Protein AF-A0A4Q5LPD6-F1 (afdb_monomer)

Structure (mmCIF, N/CA/C/O backbone):
data_AF-A0A4Q5LPD6-F1
#
_entry.id   AF-A0A4Q5LPD6-F1
#
loop_
_atom_site.group_PDB
_atom_site.id
_atom_site.type_symbol
_atom_site.label_atom_id
_atom_site.label_alt_id
_atom_site.label_comp_id
_atom_site.label_asym_id
_atom_site.label_entity_id
_atom_site.label_seq_id
_atom_site.pdbx_PDB_ins_code
_atom_site.Cartn_x
_atom_site.Cartn_y
_atom_site.Cartn_z
_atom_site.occupancy
_atom_site.B_iso_or_equiv
_atom_site.auth_seq_id
_atom_site.auth_comp_id
_atom_site.auth_asym_id
_atom_site.auth_atom_id
_atom_site.pdbx_PDB_model_num
ATOM 1 N N . MET A 1 1 ? 1.378 2.619 19.672 1.00 76.38 1 MET A N 1
ATOM 2 C CA . MET A 1 1 ? 1.190 1.292 20.302 1.00 76.38 1 MET A CA 1
ATOM 3 C C . MET A 1 1 ? 0.104 0.555 19.534 1.00 76.38 1 MET A C 1
ATOM 5 O O . MET A 1 1 ? -0.902 1.193 19.238 1.00 76.38 1 MET A O 1
ATOM 9 N N . GLN A 1 2 ? 0.326 -0.715 19.176 1.00 85.94 2 GLN A N 1
ATOM 10 C CA . GLN A 1 2 ? -0.692 -1.551 18.517 1.00 85.94 2 GLN A CA 1
ATOM 11 C C . GLN A 1 2 ? -1.913 -1.743 19.439 1.00 85.94 2 GLN A C 1
ATOM 13 O O . GLN A 1 2 ? -1.730 -1.718 20.658 1.00 85.94 2 GLN A O 1
ATOM 18 N N . PRO A 1 3 ? -3.135 -1.891 18.896 1.00 94.56 3 PRO A N 1
ATOM 19 C CA . PRO A 1 3 ? -4.312 -2.151 19.711 1.00 94.56 3 PRO A CA 1
ATOM 20 C C . PRO A 1 3 ? -4.258 -3.543 20.351 1.00 94.56 3 PRO A C 1
ATOM 22 O O . PRO A 1 3 ? -3.708 -4.477 19.769 1.00 94.56 3 PRO A O 1
ATOM 25 N N . PHE A 1 4 ? -4.863 -3.684 21.526 1.00 96.75 4 PHE A N 1
ATOM 26 C CA . PHE A 1 4 ? -5.123 -4.964 22.193 1.00 96.75 4 PHE A CA 1
ATOM 27 C C . PHE A 1 4 ? -6.380 -4.858 23.064 1.00 96.75 4 PHE A C 1
ATOM 29 O O . PHE A 1 4 ? -6.851 -3.755 23.334 1.00 96.75 4 PHE A O 1
ATOM 36 N N . VAL A 1 5 ? -6.944 -5.991 23.485 1.00 97.75 5 VAL A N 1
ATOM 37 C CA . VAL A 1 5 ? -8.058 -6.024 24.446 1.00 97.75 5 VAL A CA 1
ATOM 38 C C . VAL A 1 5 ? -7.523 -6.472 25.797 1.00 97.75 5 VAL A C 1
ATOM 40 O O . VAL A 1 5 ? -6.792 -7.458 25.879 1.00 97.75 5 VAL A O 1
ATOM 43 N N . GLU A 1 6 ? -7.896 -5.753 26.847 1.00 97.44 6 GLU A N 1
ATOM 44 C CA . GLU A 1 6 ? -7.532 -6.051 28.228 1.00 97.44 6 GLU A CA 1
ATOM 45 C C . GLU A 1 6 ? -8.790 -6.129 29.092 1.00 97.44 6 GLU A C 1
ATOM 47 O O . GLU A 1 6 ? -9.762 -5.411 28.857 1.00 97.44 6 GLU A O 1
ATOM 52 N N . LEU A 1 7 ? -8.779 -7.008 30.095 1.00 97.62 7 LEU A N 1
ATOM 53 C CA . LEU A 1 7 ? -9.803 -7.020 31.131 1.00 97.62 7 LEU A CA 1
ATOM 54 C C . LEU A 1 7 ? -9.440 -5.988 32.198 1.00 97.62 7 LEU A C 1
ATOM 56 O O . LEU A 1 7 ? -8.448 -6.147 32.906 1.00 97.62 7 LEU A O 1
ATOM 60 N N . ILE A 1 8 ? -10.246 -4.935 32.303 1.00 97.81 8 ILE A N 1
ATOM 61 C CA . ILE A 1 8 ? -10.025 -3.824 33.227 1.00 97.81 8 ILE A CA 1
ATOM 62 C C . ILE A 1 8 ? -11.190 -3.748 34.205 1.00 97.81 8 ILE A C 1
ATOM 64 O O . ILE A 1 8 ? -12.355 -3.845 33.822 1.00 97.81 8 ILE A O 1
ATOM 68 N N . HIS A 1 9 ? -10.886 -3.533 35.483 1.00 97.69 9 HIS A N 1
ATOM 69 C CA . HIS A 1 9 ? -11.918 -3.436 36.505 1.00 97.69 9 HIS A CA 1
ATOM 70 C C . HIS A 1 9 ? -12.888 -2.270 36.226 1.00 97.69 9 HIS A C 1
ATOM 72 O O . HIS A 1 9 ? -12.458 -1.144 35.977 1.00 97.69 9 HIS A O 1
ATOM 78 N N . ALA A 1 10 ? -14.192 -2.513 36.346 1.00 96.88 10 ALA A N 1
ATOM 79 C CA . ALA A 1 10 ? -15.286 -1.587 36.055 1.00 96.88 10 ALA A CA 1
ATOM 80 C C . ALA A 1 10 ? -15.173 -0.255 36.816 1.00 96.88 10 ALA A C 1
ATOM 82 O O . ALA A 1 10 ? -15.546 0.794 36.302 1.00 96.88 10 ALA A O 1
ATOM 83 N N . SER A 1 11 ? -14.593 -0.268 38.021 1.00 96.19 11 SER A N 1
ATOM 84 C CA . SER A 1 11 ? -14.337 0.953 38.807 1.00 96.19 11 SER A CA 1
ATOM 85 C C . SER A 1 11 ? -13.303 1.907 38.192 1.00 96.19 11 SER A C 1
ATOM 87 O O . SER A 1 11 ? -13.133 3.016 38.693 1.00 96.19 11 SER A O 1
ATOM 89 N N . LYS A 1 12 ? -12.589 1.485 37.142 1.00 97.06 12 LYS A N 1
ATOM 90 C CA . LYS A 1 12 ? -11.664 2.327 36.369 1.00 97.06 12 LYS A CA 1
ATOM 91 C C . LYS A 1 12 ? -12.332 3.011 35.178 1.00 97.06 12 LYS A C 1
ATOM 93 O O . LYS A 1 12 ? -11.679 3.821 34.525 1.00 97.06 12 LYS A O 1
ATOM 98 N N . ALA A 1 13 ? -13.587 2.682 34.881 1.00 97.25 13 ALA A N 1
ATOM 99 C CA . ALA A 1 13 ? -14.304 3.303 33.785 1.00 97.25 13 ALA A CA 1
ATOM 100 C C . ALA A 1 13 ? -14.521 4.805 34.035 1.00 97.25 13 ALA A C 1
ATOM 102 O O . ALA A 1 13 ? -14.715 5.216 35.184 1.00 97.25 13 ALA A O 1
ATOM 103 N N . PRO A 1 14 ? -14.524 5.631 32.974 1.00 97.50 14 PRO A N 1
ATOM 104 C CA . PRO A 1 14 ? -14.916 7.028 33.087 1.00 97.50 14 PRO A CA 1
ATOM 105 C C . PRO A 1 14 ? -16.391 7.138 33.503 1.00 97.50 14 PRO A C 1
ATOM 107 O O . PRO A 1 14 ? -17.173 6.194 33.355 1.00 97.50 14 PRO A O 1
ATOM 110 N N . ALA A 1 15 ? -16.793 8.315 33.988 1.00 97.31 15 ALA A N 1
ATOM 111 C CA . ALA A 1 15 ? -18.207 8.597 34.216 1.00 97.31 15 ALA A CA 1
ATOM 112 C C . ALA A 1 15 ? -18.997 8.413 32.899 1.00 97.31 15 ALA A C 1
ATOM 114 O O . ALA A 1 15 ? -18.556 8.930 31.869 1.00 97.31 15 ALA A O 1
ATOM 115 N N . PRO A 1 16 ? -20.142 7.703 32.900 1.00 97.25 16 PRO A N 1
ATOM 116 C CA . PRO A 1 16 ? -20.915 7.490 31.682 1.00 97.25 16 PRO A CA 1
ATOM 117 C C . PRO A 1 16 ? -21.359 8.822 31.058 1.00 97.25 16 PRO A C 1
ATOM 119 O O . PRO A 1 16 ? -21.807 9.714 31.789 1.00 97.25 16 PRO A O 1
ATOM 122 N N . PRO A 1 17 ? -21.302 8.970 29.722 1.00 97.56 17 PRO A N 1
ATOM 123 C CA . PRO A 1 17 ? -21.952 10.080 29.037 1.00 97.56 17 PRO A CA 1
ATOM 124 C C . PRO A 1 17 ? -23.441 10.198 29.386 1.00 97.56 17 PRO A C 1
ATOM 126 O O . PRO A 1 17 ? -24.113 9.205 29.684 1.00 97.56 17 PRO A O 1
ATOM 129 N N . ALA A 1 18 ? -23.989 11.411 29.282 1.00 97.56 18 ALA A N 1
ATOM 130 C CA . ALA A 1 18 ? -25.410 11.654 29.513 1.00 97.56 18 ALA A CA 1
ATOM 131 C C . ALA A 1 18 ? -26.292 10.741 28.639 1.00 97.56 18 ALA A C 1
ATOM 133 O O . ALA A 1 18 ? -26.040 10.566 27.448 1.00 97.56 18 ALA A O 1
ATOM 134 N N . GLY A 1 19 ? -27.335 10.160 29.238 1.00 97.44 19 GLY A N 1
ATOM 135 C CA . GLY A 1 19 ? -28.237 9.232 28.546 1.00 97.44 19 GLY A CA 1
ATOM 136 C C . GLY A 1 19 ? -27.699 7.806 28.395 1.00 97.44 19 GLY A C 1
ATOM 137 O O . GLY A 1 19 ? -28.389 6.966 27.816 1.00 97.44 19 GLY A O 1
ATOM 138 N N . THR A 1 20 ? -26.511 7.515 28.935 1.00 98.25 20 THR A N 1
ATOM 139 C CA . THR A 1 20 ? -25.908 6.178 28.925 1.00 98.25 20 THR A CA 1
ATOM 140 C C . THR A 1 20 ? -25.646 5.657 30.339 1.00 98.25 20 THR A C 1
ATOM 142 O O . THR A 1 20 ? -25.668 6.415 31.311 1.00 98.25 20 THR A O 1
ATOM 145 N N . ARG A 1 21 ? -25.403 4.352 30.470 1.00 97.06 21 ARG A N 1
ATOM 146 C CA . ARG A 1 21 ? -24.963 3.700 31.711 1.00 97.06 21 ARG A CA 1
ATOM 147 C C . ARG A 1 21 ? -24.000 2.544 31.418 1.00 97.06 21 ARG A C 1
ATOM 149 O O . ARG A 1 21 ? -23.942 2.083 30.275 1.00 97.06 21 ARG A O 1
ATOM 156 N N . PRO A 1 22 ? -23.249 2.050 32.418 1.00 96.00 22 PRO A N 1
ATOM 157 C CA . PRO A 1 22 ? -22.534 0.787 32.289 1.00 96.00 22 PRO A CA 1
ATOM 158 C C . PRO A 1 22 ? -23.523 -0.340 31.972 1.00 96.00 22 PRO A C 1
ATOM 160 O O . PRO A 1 22 ? -24.579 -0.427 32.595 1.00 96.00 22 PRO A O 1
ATOM 163 N N . GLY A 1 23 ? -23.178 -1.175 30.995 1.00 88.50 23 GLY A N 1
ATOM 164 C CA . GLY A 1 23 ? -24.024 -2.260 30.484 1.00 88.50 23 GLY A CA 1
ATOM 165 C C . GLY A 1 23 ? -23.236 -3.542 30.230 1.00 88.50 23 GLY A C 1
ATOM 166 O O . GLY A 1 23 ? -23.535 -4.273 29.292 1.00 88.50 23 GLY A O 1
ATOM 167 N N . TRP A 1 24 ? -22.165 -3.771 30.995 1.00 94.88 24 TRP A N 1
ATOM 168 C CA . TRP A 1 24 ? -21.210 -4.853 30.747 1.00 94.88 24 TRP A CA 1
ATOM 169 C C . TRP A 1 24 ? -21.710 -6.175 31.316 1.00 94.88 24 TRP A C 1
ATOM 171 O O . TRP A 1 24 ? -21.408 -6.519 32.462 1.00 94.88 24 TRP A O 1
ATOM 181 N N . ALA A 1 25 ? -22.505 -6.894 30.531 1.00 93.62 25 ALA A N 1
ATOM 182 C CA . ALA A 1 25 ? -23.024 -8.196 30.926 1.00 93.62 25 ALA A CA 1
ATOM 183 C C . ALA A 1 25 ? -21.893 -9.229 31.075 1.00 93.62 25 ALA A C 1
ATOM 185 O O . ALA A 1 25 ? -20.858 -9.159 30.412 1.00 93.62 25 ALA A O 1
ATOM 186 N N . ALA A 1 26 ? -22.079 -10.195 31.969 1.00 93.50 26 ALA A N 1
ATOM 187 C CA . ALA A 1 26 ? -21.123 -11.267 32.223 1.00 93.50 26 ALA A CA 1
ATOM 188 C C . ALA A 1 26 ? -21.147 -12.350 31.132 1.00 93.50 26 ALA A C 1
ATOM 190 O O . ALA A 1 26 ? -20.152 -13.047 30.943 1.00 93.50 26 ALA A O 1
ATOM 191 N N . SER A 1 27 ? -22.270 -12.496 30.425 1.00 93.56 27 SER A N 1
ATOM 192 C CA . SER A 1 27 ? -22.476 -13.488 29.367 1.00 93.56 27 SER A CA 1
ATOM 193 C C . SER A 1 27 ? -23.583 -13.023 28.400 1.00 93.56 27 SER A C 1
ATOM 195 O O . SER A 1 27 ? -24.324 -12.101 28.749 1.00 93.56 27 SER A O 1
ATOM 197 N N . PRO A 1 28 ? -23.742 -13.639 27.211 1.00 93.56 28 PRO A N 1
ATOM 198 C CA . PRO A 1 28 ? -24.792 -13.261 26.256 1.00 93.56 28 PRO A CA 1
ATOM 199 C C . PRO A 1 28 ? -26.225 -13.474 26.769 1.00 93.56 28 PRO A C 1
ATOM 201 O O . PRO A 1 28 ? -27.146 -12.847 26.240 1.00 93.56 28 PRO A O 1
ATOM 204 N N . ASP A 1 29 ? -26.404 -14.330 27.781 1.00 92.75 29 ASP A N 1
ATOM 205 C CA . ASP A 1 29 ? -27.712 -14.819 28.235 1.00 92.75 29 ASP A CA 1
ATOM 206 C C . ASP A 1 29 ? -28.041 -14.407 29.682 1.00 92.75 29 ASP A C 1
ATOM 208 O O . ASP A 1 29 ? -29.045 -14.846 30.247 1.00 92.75 29 ASP A O 1
ATOM 212 N N . THR A 1 30 ? -27.211 -13.564 30.307 1.00 88.19 30 THR A N 1
ATOM 213 C CA . THR A 1 30 ? -27.419 -13.084 31.682 1.00 88.19 30 THR A CA 1
ATOM 214 C C . THR A 1 30 ? -27.431 -11.562 31.757 1.00 88.19 30 THR A C 1
ATOM 216 O O . THR A 1 30 ? -26.825 -10.869 30.943 1.00 88.19 30 THR A O 1
ATOM 219 N N . PHE A 1 31 ? -28.112 -11.031 32.775 1.00 84.56 31 PHE A N 1
ATOM 220 C CA . PHE A 1 31 ? -28.082 -9.603 33.122 1.00 84.56 31 PHE A CA 1
ATOM 221 C C . PHE A 1 31 ? -27.146 -9.303 34.297 1.00 84.56 31 PHE A C 1
ATOM 223 O O . PHE A 1 31 ? -27.147 -8.192 34.825 1.00 84.56 31 PHE A O 1
ATOM 230 N N . ASP A 1 32 ? -26.352 -10.288 34.714 1.00 92.19 32 ASP A N 1
ATOM 231 C CA . ASP A 1 32 ? -25.319 -10.086 35.719 1.00 92.19 32 ASP A CA 1
ATOM 232 C C . ASP A 1 32 ? -24.215 -9.216 35.126 1.00 92.19 32 ASP A C 1
ATOM 234 O O . ASP A 1 32 ? -23.758 -9.462 34.009 1.00 92.19 32 ASP 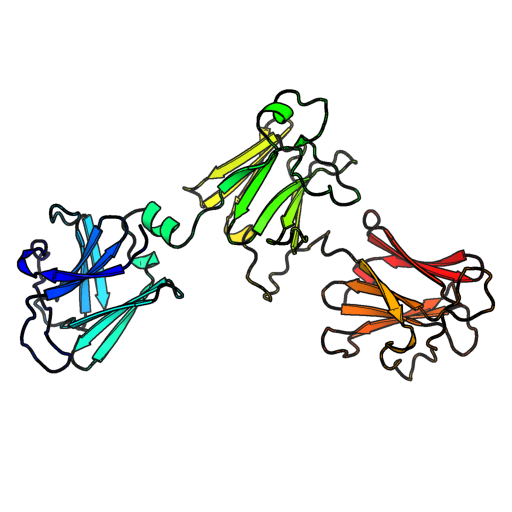A O 1
ATOM 238 N N . PHE A 1 33 ? -23.771 -8.207 35.868 1.00 91.62 33 PHE A N 1
ATOM 239 C CA . PHE A 1 33 ? -22.684 -7.340 35.427 1.00 91.62 33 PHE A CA 1
ATOM 240 C C . PHE A 1 33 ? -21.333 -7.904 35.858 1.00 91.62 33 PHE A C 1
ATOM 242 O O . PHE A 1 33 ? -21.176 -8.382 36.983 1.00 91.62 33 PHE A O 1
ATOM 249 N N . ARG A 1 34 ? -20.337 -7.822 34.972 1.00 93.38 34 ARG A N 1
ATOM 250 C CA . ARG A 1 34 ? -18.970 -8.260 35.278 1.00 93.38 34 ARG A CA 1
ATOM 251 C C . ARG A 1 34 ? -18.136 -7.132 35.880 1.00 93.38 34 ARG A C 1
ATOM 253 O O . ARG A 1 34 ? -18.144 -6.007 35.389 1.00 93.38 34 ARG A O 1
ATOM 260 N N . GLU A 1 35 ? -17.353 -7.463 36.905 1.00 95.38 35 GLU A N 1
ATOM 261 C CA . GLU A 1 35 ? -16.391 -6.529 37.504 1.00 95.38 35 GLU A CA 1
ATOM 262 C C . GLU A 1 35 ? -15.184 -6.275 36.600 1.00 95.38 35 GLU A C 1
ATOM 264 O O . GLU A 1 35 ? -14.618 -5.195 36.639 1.00 95.38 35 GLU A O 1
ATOM 269 N N . GLN A 1 36 ? -14.783 -7.251 35.783 1.00 97.62 36 GLN A N 1
ATOM 270 C CA . GLN A 1 36 ? -13.657 -7.145 34.852 1.00 97.62 36 GLN A CA 1
ATOM 271 C C . GLN A 1 36 ? -14.188 -6.995 33.434 1.00 97.62 36 GLN A C 1
ATOM 273 O O . GLN A 1 36 ? -14.733 -7.954 32.903 1.00 97.62 36 GLN A O 1
ATOM 278 N N . VAL A 1 37 ? -14.041 -5.825 32.830 1.00 97.81 37 VAL A N 1
ATOM 279 C CA . VAL A 1 37 ? -14.660 -5.440 31.559 1.00 97.81 37 VAL A CA 1
ATOM 280 C C . VAL A 1 37 ? -13.642 -5.572 30.428 1.00 97.81 37 VAL A C 1
ATOM 282 O O . VAL A 1 37 ? -12.525 -5.082 30.583 1.00 97.81 37 VAL A O 1
ATOM 285 N N . PRO A 1 38 ? -13.985 -6.192 29.288 1.00 98.06 38 PRO A N 1
ATOM 286 C CA . PRO A 1 38 ? -13.133 -6.151 28.108 1.00 98.06 38 PRO A CA 1
ATOM 287 C C . PRO A 1 38 ? -13.107 -4.726 27.553 1.00 98.06 38 PRO A C 1
ATOM 289 O O . PRO A 1 38 ? -14.143 -4.156 27.214 1.00 98.06 38 PRO A O 1
ATOM 292 N N . VAL A 1 39 ? -11.913 -4.151 27.479 1.00 98.38 39 VAL A N 1
ATOM 293 C CA . VAL A 1 39 ? -11.659 -2.784 27.026 1.00 98.38 39 VAL A CA 1
ATOM 294 C C . VAL A 1 39 ? -10.634 -2.838 25.906 1.00 98.38 39 VAL A C 1
ATOM 296 O O . VAL A 1 39 ? -9.576 -3.450 26.049 1.00 98.38 39 VAL A O 1
ATOM 299 N N . LEU A 1 40 ? -10.932 -2.185 24.781 1.00 98.50 40 LEU A N 1
ATOM 300 C CA . LEU A 1 40 ? -9.929 -1.980 23.740 1.00 98.50 40 LEU A CA 1
ATOM 301 C C . LEU A 1 40 ? -8.947 -0.904 24.228 1.00 98.50 40 LEU A C 1
ATOM 303 O O . LEU A 1 40 ? -9.347 0.206 24.570 1.00 98.50 40 LEU A O 1
ATOM 307 N N . VAL A 1 41 ? -7.659 -1.224 24.239 1.00 97.62 41 VAL A N 1
ATOM 308 C CA . VAL A 1 41 ? -6.570 -0.300 24.557 1.00 97.62 41 VAL A CA 1
ATOM 309 C C . VAL A 1 41 ? -5.818 -0.004 23.271 1.00 97.62 41 VAL A C 1
ATOM 311 O O . VAL A 1 41 ? -5.331 -0.913 22.599 1.00 97.62 41 VAL A O 1
ATOM 314 N N . TRP A 1 42 ? -5.730 1.270 22.892 1.00 97.06 42 TRP A N 1
ATOM 315 C CA . TRP A 1 42 ? -5.083 1.652 21.638 1.00 97.06 42 TRP A CA 1
ATOM 316 C C . TRP A 1 42 ? -4.534 3.070 21.698 1.00 97.06 42 TRP A C 1
ATOM 318 O O . TRP A 1 42 ? -5.250 4.009 22.028 1.00 97.06 42 TRP A O 1
ATOM 328 N N . GLY A 1 43 ? -3.258 3.250 21.347 1.00 89.62 43 GLY A N 1
ATOM 329 C CA . GLY A 1 43 ? -2.638 4.577 21.253 1.00 89.62 43 GLY A CA 1
ATOM 330 C C . GLY A 1 43 ? -2.669 5.410 22.541 1.00 89.62 43 GLY A C 1
ATOM 331 O O . GLY A 1 43 ? -2.723 6.627 22.444 1.00 89.62 43 GLY A O 1
ATOM 332 N N . GLY A 1 44 ? -2.659 4.771 23.717 1.00 92.62 44 GLY A N 1
ATOM 333 C CA . GLY A 1 44 ? -2.734 5.458 25.017 1.00 92.62 44 GLY A CA 1
ATOM 334 C C . GLY A 1 44 ? -4.152 5.829 25.470 1.00 92.62 44 GLY A C 1
ATOM 335 O O . GLY A 1 44 ? -4.305 6.578 26.431 1.00 92.62 44 GLY A O 1
ATOM 336 N N . TYR A 1 45 ? -5.180 5.319 24.787 1.00 98.06 45 TYR A N 1
ATOM 337 C CA . TYR A 1 45 ? -6.584 5.522 25.139 1.00 98.06 45 TYR A CA 1
ATOM 338 C C . TYR A 1 45 ? -7.267 4.198 25.483 1.00 98.06 45 TYR A C 1
ATOM 340 O O . TYR A 1 45 ? -6.910 3.146 24.941 1.00 98.06 45 TYR A O 1
ATOM 348 N N . LEU A 1 46 ? -8.271 4.278 26.355 1.00 98.44 46 LEU A N 1
ATOM 349 C CA . LEU A 1 46 ? -9.132 3.174 26.763 1.00 98.44 46 LEU A CA 1
ATOM 350 C C . LEU A 1 46 ? -10.510 3.346 26.129 1.00 98.44 46 LEU A C 1
ATOM 352 O O . LEU A 1 46 ? -11.129 4.396 26.278 1.00 98.44 46 LEU A O 1
ATOM 356 N N . T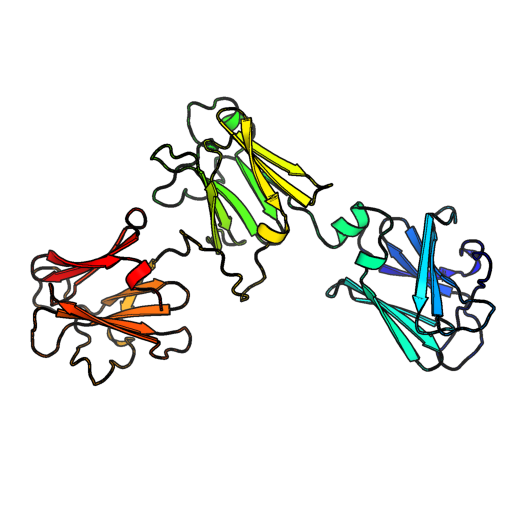YR A 1 47 ? -10.991 2.321 25.439 1.00 98.62 47 TYR A N 1
ATOM 357 C CA . TYR A 1 47 ? -12.257 2.337 24.716 1.00 98.62 47 TYR A CA 1
ATOM 358 C C . TYR A 1 47 ? -13.289 1.499 25.462 1.00 98.62 47 TYR A C 1
ATOM 360 O O . TYR A 1 47 ? -13.310 0.270 25.372 1.00 98.62 47 TYR A O 1
ATOM 368 N N . TRP A 1 48 ? -14.145 2.196 26.196 1.00 98.50 48 TRP A N 1
ATOM 369 C CA . TRP A 1 48 ? -15.235 1.633 26.978 1.00 98.50 48 TRP A CA 1
ATOM 370 C C . TRP A 1 48 ? -16.514 1.583 26.151 1.00 98.50 48 TRP A C 1
ATOM 372 O O . TRP A 1 48 ? -16.727 2.409 25.264 1.00 98.50 48 TRP A O 1
ATOM 382 N N . THR A 1 49 ? -17.393 0.638 26.462 1.00 98.31 49 THR A N 1
ATOM 383 C CA . THR A 1 49 ? -18.750 0.606 25.910 1.00 98.31 49 THR A CA 1
ATOM 384 C C . THR A 1 49 ? -19.754 1.063 26.962 1.00 98.31 49 THR A C 1
ATOM 386 O O . THR A 1 49 ? -19.602 0.757 28.137 1.00 98.31 49 THR A O 1
ATOM 389 N N . PHE A 1 50 ? -20.783 1.801 26.568 1.00 98.06 50 PHE A N 1
ATOM 390 C CA . PHE A 1 50 ? -21.893 2.172 27.446 1.00 98.06 50 PHE A CA 1
ATOM 391 C C . PHE A 1 50 ? -23.207 1.950 26.711 1.00 98.06 50 PHE A C 1
ATOM 393 O O . PHE A 1 50 ? -23.295 2.176 25.506 1.00 98.06 50 PHE A O 1
ATOM 400 N N . GLU A 1 51 ? -24.238 1.516 27.420 1.00 96.44 51 GLU A N 1
ATOM 401 C CA . GLU A 1 51 ? -25.558 1.301 26.832 1.00 96.44 51 GLU A CA 1
ATOM 402 C C . GLU A 1 51 ? -26.463 2.509 27.039 1.00 96.44 51 GLU A C 1
ATOM 404 O O . GLU A 1 51 ? -26.331 3.237 28.024 1.00 96.44 51 GLU A O 1
ATOM 409 N N . TYR A 1 52 ? -27.400 2.718 26.120 1.00 97.56 52 TYR A N 1
ATOM 410 C CA . TYR A 1 52 ? -28.374 3.796 26.234 1.00 97.56 52 TYR A CA 1
ATOM 411 C C . TYR A 1 52 ? -29.497 3.440 27.214 1.00 97.56 52 TYR A C 1
ATOM 413 O O . TYR A 1 52 ? -30.006 2.319 27.236 1.00 97.56 52 TYR A O 1
ATOM 421 N N . LEU A 1 53 ? -29.924 4.427 28.005 1.00 97.31 53 LEU A N 1
ATOM 422 C CA . LEU A 1 53 ? -30.975 4.265 29.019 1.00 97.31 53 LEU A CA 1
ATOM 423 C C . LEU A 1 53 ? -32.366 3.975 28.434 1.00 97.31 53 LEU A C 1
ATOM 425 O O . LEU A 1 53 ? -33.232 3.471 29.145 1.00 97.31 53 LEU A O 1
ATOM 429 N N . ASP A 1 54 ? -32.585 4.286 27.158 1.00 96.62 54 ASP A N 1
ATOM 430 C CA . ASP A 1 54 ? -33.856 4.080 26.457 1.00 96.62 54 ASP A CA 1
ATOM 431 C C . ASP A 1 54 ? -33.992 2.689 25.820 1.00 96.62 54 ASP A C 1
ATOM 433 O O . ASP A 1 54 ? -34.962 2.425 25.110 1.00 96.62 54 ASP A O 1
ATOM 437 N N . ASN A 1 55 ? -33.041 1.791 26.097 1.00 92.19 55 ASN A N 1
ATOM 438 C CA . ASN A 1 55 ? -33.070 0.392 25.682 1.00 92.19 55 ASN A CA 1
ATOM 439 C C . ASN A 1 55 ? -33.081 0.171 24.154 1.00 92.19 55 ASN A C 1
ATOM 441 O O . ASN A 1 55 ? -33.539 -0.874 23.680 1.00 92.19 55 ASN A O 1
ATOM 445 N N . ARG A 1 56 ? -32.587 1.138 23.366 1.00 95.75 56 ARG A N 1
ATOM 446 C CA . ARG A 1 56 ? -32.408 0.969 21.915 1.00 95.75 56 ARG A CA 1
ATOM 447 C C . ARG A 1 56 ? -31.356 -0.102 21.586 1.00 95.75 56 ARG A C 1
ATOM 449 O O . ARG A 1 56 ? -30.456 -0.374 22.378 1.00 95.75 56 ARG A O 1
ATOM 456 N N . MET A 1 57 ? -31.429 -0.662 20.376 1.00 96.06 57 MET A N 1
ATOM 457 C CA . MET A 1 57 ? -30.408 -1.568 19.829 1.00 96.06 57 MET A CA 1
ATOM 458 C C . MET A 1 57 ? -29.167 -0.786 19.382 1.00 96.06 57 MET A C 1
ATOM 460 O O . MET A 1 57 ? -28.967 -0.492 18.202 1.00 96.06 57 MET A O 1
ATOM 464 N N . GLY A 1 58 ? -28.341 -0.414 20.353 1.00 97.12 58 GLY A N 1
ATOM 465 C CA . GLY A 1 58 ? -27.087 0.278 20.122 1.00 97.12 58 GLY A CA 1
ATO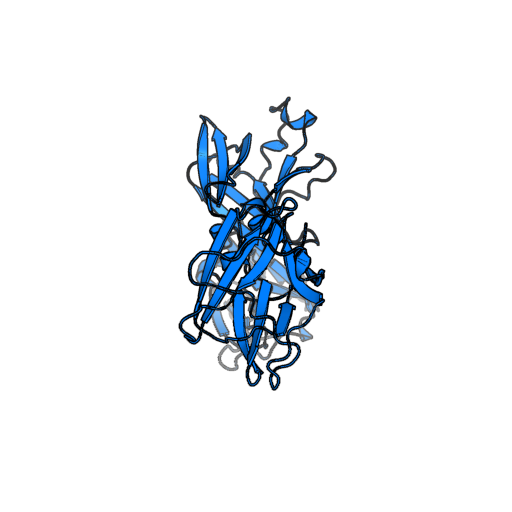M 466 C C . GLY A 1 58 ? -26.360 0.607 21.416 1.00 97.12 58 GLY A C 1
ATOM 467 O O . GLY A 1 58 ? -26.874 0.428 22.521 1.00 97.12 58 GLY A O 1
ATOM 468 N N . PHE A 1 59 ? -25.147 1.114 21.264 1.00 98.19 59 PHE A N 1
ATOM 469 C CA . PHE A 1 59 ? -24.263 1.448 22.369 1.00 98.19 59 PHE A CA 1
ATOM 470 C C . PHE A 1 59 ? -23.342 2.605 21.983 1.00 98.19 59 PHE A C 1
ATOM 472 O O . PHE A 1 59 ? -23.110 2.888 20.804 1.00 98.19 59 PHE A O 1
ATOM 479 N N . ALA A 1 60 ? -22.820 3.288 22.992 1.00 98.44 60 ALA A N 1
ATOM 480 C CA . ALA A 1 60 ? -21.751 4.252 22.837 1.00 98.44 60 ALA A CA 1
ATOM 481 C C . ALA A 1 60 ? -20.401 3.544 22.997 1.00 98.44 60 ALA A C 1
ATOM 483 O O . ALA A 1 60 ? -20.194 2.808 23.960 1.00 98.44 60 ALA A O 1
ATOM 484 N N . VAL A 1 61 ? -19.469 3.801 22.083 1.00 98.62 61 VAL A N 1
ATOM 485 C CA . VAL A 1 61 ? -18.037 3.575 22.311 1.00 98.62 61 VAL A CA 1
ATOM 486 C C . VAL A 1 61 ? -17.460 4.888 22.822 1.00 98.62 61 VAL A C 1
ATOM 488 O O . VAL A 1 61 ? -17.695 5.937 22.226 1.00 98.62 61 VAL A O 1
ATOM 491 N N . VAL A 1 62 ? -16.718 4.851 23.920 1.00 98.56 62 VAL A N 1
ATOM 492 C CA . VAL A 1 62 ? -16.162 6.032 24.584 1.00 98.56 62 VAL A CA 1
ATOM 493 C C . VAL A 1 62 ? -14.666 5.831 24.757 1.00 98.56 62 VAL A C 1
ATOM 495 O O . VAL A 1 62 ? -14.245 4.942 25.491 1.00 98.56 62 VAL A O 1
ATOM 498 N N . ALA A 1 63 ? -13.868 6.663 24.093 1.00 98.62 63 ALA A N 1
ATOM 499 C CA . ALA A 1 63 ? -12.435 6.731 24.333 1.00 98.62 63 ALA A CA 1
ATOM 500 C C . ALA A 1 63 ? -12.163 7.679 25.502 1.00 98.62 63 ALA A C 1
ATOM 502 O O . ALA A 1 63 ? -12.593 8.837 25.476 1.00 98.62 63 ALA A O 1
ATOM 503 N N . SER A 1 64 ? -11.410 7.209 26.493 1.00 98.38 64 SER A N 1
ATOM 504 C CA . SER A 1 64 ? -10.862 8.028 27.570 1.00 98.38 64 SER A CA 1
ATOM 505 C C . SER A 1 64 ? -9.338 8.000 27.572 1.00 98.38 64 SER A C 1
ATOM 507 O O . SER A 1 64 ? -8.722 7.031 27.125 1.00 98.38 64 SER A O 1
ATOM 509 N N . ASP A 1 65 ? -8.720 9.052 28.099 1.00 96.31 65 ASP A N 1
ATOM 510 C CA . ASP A 1 65 ? -7.310 9.004 28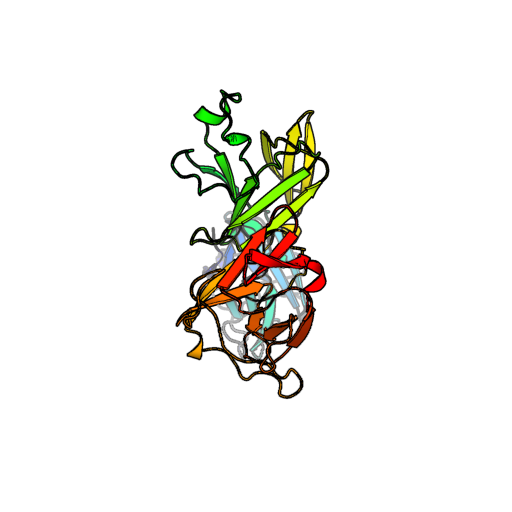.482 1.00 96.31 65 ASP A CA 1
ATOM 511 C C . ASP A 1 65 ? -7.102 8.137 29.745 1.00 96.31 65 ASP A C 1
ATOM 513 O O . ASP A 1 65 ? -8.054 7.632 30.352 1.00 96.31 65 ASP A O 1
ATOM 517 N N . HIS 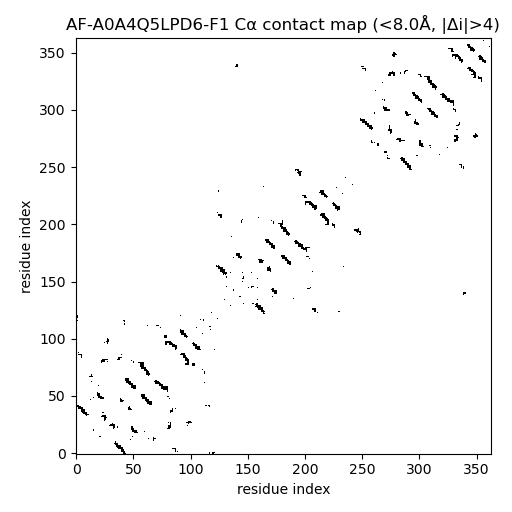A 1 66 ? -5.844 7.956 30.156 1.00 92.06 66 HIS A N 1
ATOM 518 C CA . HIS A 1 66 ? -5.492 7.197 31.363 1.00 92.06 66 HIS A CA 1
ATOM 519 C C . HIS A 1 66 ? -5.946 7.855 32.679 1.00 92.06 66 HIS A C 1
ATOM 521 O O . HIS A 1 66 ? -5.967 7.182 33.709 1.00 92.06 66 HIS A O 1
ATOM 527 N N . ALA A 1 67 ? -6.304 9.143 32.666 1.00 93.56 67 ALA A N 1
ATOM 528 C CA . ALA A 1 67 ? -6.872 9.835 33.820 1.00 93.56 67 ALA A CA 1
ATOM 529 C C . ALA A 1 67 ? -8.398 9.639 33.925 1.00 93.56 67 ALA A C 1
ATOM 531 O O . ALA A 1 67 ? -8.994 10.031 34.927 1.00 93.56 67 ALA A O 1
ATOM 532 N N . GLY A 1 68 ? -9.025 9.016 32.920 1.00 94.06 68 GLY A N 1
ATOM 533 C CA . GLY A 1 68 ? -10.468 8.795 32.853 1.00 94.06 68 GLY A CA 1
ATOM 534 C C . GLY A 1 68 ? -11.241 9.956 32.224 1.00 94.06 68 GLY A C 1
ATOM 535 O O . GLY A 1 68 ? -12.470 9.970 32.288 1.00 94.06 68 GLY A O 1
ATOM 536 N N . SER A 1 69 ? -10.566 10.923 31.598 1.00 96.69 69 SER A N 1
ATOM 537 C CA . SER A 1 69 ? -11.243 11.993 30.860 1.00 96.69 69 SER A CA 1
ATOM 538 C C . SER A 1 69 ? -11.691 11.474 29.501 1.00 96.69 69 SER A C 1
ATOM 540 O O . SER A 1 69 ? -10.896 10.894 28.762 1.00 96.69 69 SER A O 1
ATOM 542 N N . ILE A 1 70 ? -12.954 11.698 29.145 1.00 98.12 70 ILE A N 1
ATOM 543 C CA . ILE A 1 70 ? -13.482 11.322 27.830 1.00 98.12 70 ILE A CA 1
ATOM 544 C C . ILE A 1 70 ? -12.888 12.247 26.766 1.00 98.12 70 ILE A C 1
ATOM 546 O O . ILE A 1 70 ? -13.032 13.465 26.847 1.00 98.12 70 ILE A O 1
ATOM 550 N N . VAL A 1 71 ? -12.266 11.660 25.745 1.00 98.12 71 VAL A N 1
ATOM 551 C CA . VAL A 1 71 ? -11.661 12.396 24.623 1.00 98.12 71 VAL A CA 1
ATOM 552 C C . VAL A 1 71 ? -12.488 12.305 23.347 1.00 98.12 71 VAL A C 1
ATOM 554 O O . VAL A 1 71 ? -12.417 13.195 22.501 1.00 98.12 71 VAL A O 1
ATOM 557 N N . LYS A 1 72 ? -13.272 11.232 23.183 1.00 98.31 72 LYS A N 1
ATOM 558 C CA . LYS A 1 72 ? -14.131 11.025 22.014 1.00 98.31 72 LYS A CA 1
ATOM 559 C C . LYS A 1 72 ? -15.217 9.996 22.311 1.00 98.31 72 LYS A C 1
ATOM 561 O O . LYS A 1 72 ? -15.007 9.073 23.095 1.00 98.31 72 LYS A O 1
ATOM 566 N N . GLN A 1 73 ? -16.361 10.142 21.654 1.00 98.19 73 GLN A N 1
ATOM 567 C CA . GLN A 1 73 ? -17.487 9.217 21.738 1.00 98.19 73 GLN A CA 1
ATOM 568 C C . GLN A 1 73 ? -18.020 8.926 20.335 1.00 98.19 73 GLN A C 1
ATOM 570 O O . GLN A 1 73 ? -18.077 9.816 19.487 1.00 98.19 73 GLN A O 1
ATOM 575 N N . TRP A 1 74 ? -18.444 7.685 20.114 1.00 98.44 74 TRP A N 1
ATOM 576 C CA . TRP A 1 74 ? -19.121 7.238 18.903 1.00 98.44 74 TRP A CA 1
ATOM 577 C C . TRP A 1 74 ? -20.411 6.524 19.277 1.00 98.44 74 TRP A C 1
ATOM 579 O O . TRP A 1 74 ? -20.406 5.661 20.149 1.00 98.44 74 TRP A O 1
ATOM 589 N N . GLU A 1 75 ? -21.497 6.830 18.576 1.00 98.00 75 GLU A N 1
ATOM 590 C CA . GLU A 1 75 ? -22.710 6.015 18.619 1.00 98.00 75 GLU A CA 1
ATOM 591 C C . GLU A 1 75 ? -22.600 4.877 17.603 1.00 98.00 75 GLU A C 1
ATOM 593 O O . GLU A 1 75 ? -22.197 5.089 16.453 1.00 98.00 75 GLU A O 1
ATOM 598 N N . LYS A 1 76 ? -22.954 3.663 18.024 1.00 97.94 76 LYS A N 1
ATOM 599 C CA . LYS A 1 76 ? -22.991 2.478 17.171 1.00 97.94 76 LYS A CA 1
ATOM 600 C C . LYS A 1 76 ? -24.348 1.795 17.296 1.00 97.94 76 LYS A C 1
ATOM 602 O O . LYS A 1 76 ? -24.768 1.416 18.385 1.00 97.94 76 LYS A O 1
ATOM 607 N N . GLN A 1 77 ? -25.022 1.634 16.161 1.00 97.62 77 GLN A N 1
ATOM 608 C CA . GLN A 1 77 ? -26.229 0.817 16.054 1.00 97.62 77 GLN A CA 1
ATOM 609 C C . GLN A 1 77 ? -25.825 -0.659 16.020 1.00 97.62 77 GLN A C 1
ATOM 611 O O . GLN A 1 77 ? -24.871 -1.013 15.324 1.00 97.62 77 GLN A O 1
ATOM 616 N N . GLY A 1 78 ? -26.520 -1.515 16.768 1.00 95.75 78 GLY A N 1
ATOM 617 C CA . GLY A 1 78 ? -26.173 -2.933 16.856 1.00 95.75 78 GLY A CA 1
ATOM 618 C C . GLY A 1 78 ? -26.527 -3.559 18.207 1.00 95.75 78 GLY A C 1
ATOM 619 O O . GLY A 1 78 ? -27.615 -3.298 18.718 1.00 95.75 78 G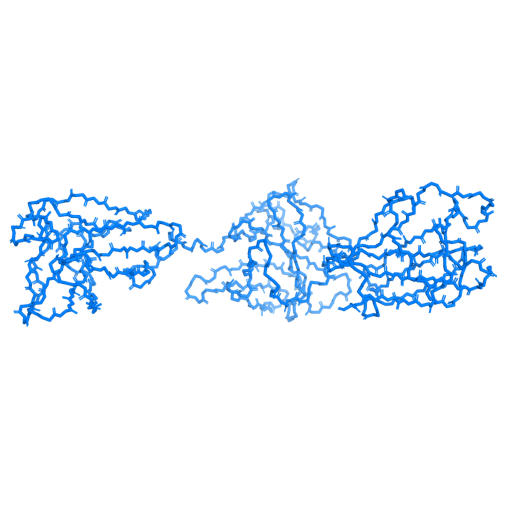LY A O 1
ATOM 620 N N . PRO A 1 79 ? -25.666 -4.425 18.773 1.00 96.31 79 PRO A N 1
ATOM 621 C CA . PRO A 1 79 ? -25.971 -5.109 20.021 1.00 96.31 79 PRO A CA 1
ATOM 622 C C . PRO A 1 79 ? -26.122 -4.141 21.201 1.00 96.31 79 PRO A C 1
ATOM 624 O O . PRO A 1 79 ? -25.582 -3.037 21.205 1.00 96.31 79 PRO A O 1
ATOM 627 N N . ARG A 1 80 ? -26.818 -4.609 22.235 1.00 94.12 80 ARG A N 1
ATOM 628 C CA . ARG A 1 80 ? -26.872 -4.014 23.578 1.00 94.12 80 ARG A CA 1
ATOM 629 C C . ARG A 1 80 ? -26.295 -5.004 24.591 1.00 94.12 80 ARG A C 1
ATOM 631 O O . ARG A 1 80 ? -26.111 -6.173 24.245 1.00 94.12 80 ARG A O 1
ATOM 638 N N . TYR A 1 81 ? -26.037 -4.557 25.818 1.00 95.06 81 TYR A N 1
ATOM 639 C CA . TYR A 1 81 ? -25.425 -5.381 26.867 1.00 95.06 81 TYR A CA 1
ATOM 640 C C . TYR A 1 81 ? -24.108 -6.026 26.410 1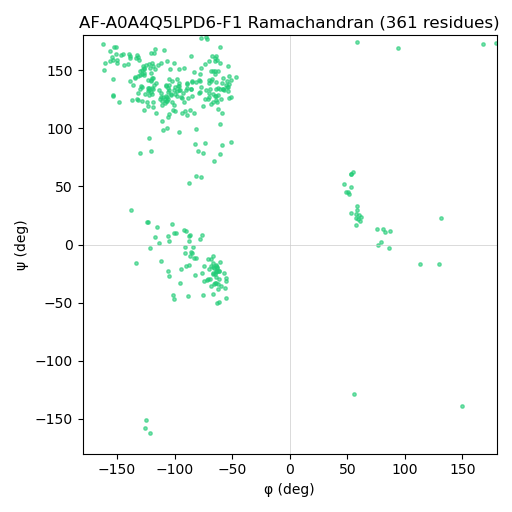.00 95.06 81 TYR A C 1
ATOM 642 O O . TYR A 1 81 ? -24.004 -7.248 26.304 1.00 95.06 81 TYR A O 1
ATOM 650 N N . ILE A 1 82 ? -23.122 -5.200 26.045 1.00 97.38 82 ILE A N 1
ATOM 651 C CA . ILE A 1 82 ? -21.848 -5.696 25.508 1.00 97.38 82 ILE A CA 1
ATOM 652 C C . ILE A 1 82 ? -21.150 -6.550 26.571 1.00 97.38 82 ILE A C 1
ATOM 654 O O . ILE A 1 82 ? -20.788 -6.037 27.629 1.00 97.38 82 ILE A O 1
ATOM 658 N N . TRP A 1 83 ? -20.956 -7.836 26.289 1.00 97.06 83 TRP A N 1
ATOM 659 C CA . TRP A 1 83 ? -20.323 -8.789 27.206 1.00 97.06 83 TRP A CA 1
ATOM 660 C C . TRP A 1 83 ? -18.892 -9.149 26.791 1.00 97.06 83 TRP A C 1
ATOM 662 O O . TRP A 1 83 ? -18.090 -9.521 27.655 1.00 97.06 83 TRP A O 1
ATOM 672 N N . ASP A 1 84 ? -18.551 -8.991 25.503 1.00 97.88 84 ASP A N 1
ATOM 673 C CA . ASP A 1 84 ? -17.206 -9.258 24.987 1.00 97.88 84 ASP A CA 1
ATOM 674 C C . ASP A 1 84 ? -16.749 -8.308 23.873 1.00 97.88 84 ASP A C 1
ATOM 676 O O . ASP A 1 84 ? -17.548 -7.729 23.129 1.00 97.88 84 ASP A O 1
ATOM 680 N N . ILE A 1 85 ? -15.429 -8.165 23.762 1.00 98.38 85 ILE A N 1
ATOM 681 C CA . ILE A 1 85 ? -14.746 -7.429 22.701 1.00 98.38 85 ILE A CA 1
ATOM 682 C C . ILE A 1 85 ? -13.617 -8.306 22.177 1.00 98.38 85 ILE A C 1
ATOM 684 O O . ILE A 1 85 ? -12.724 -8.706 22.917 1.00 98.38 85 ILE A O 1
ATOM 688 N N . THR A 1 86 ? -13.611 -8.545 20.871 1.00 98.06 86 THR A N 1
ATOM 689 C CA . THR A 1 86 ? -12.557 -9.325 20.210 1.00 98.06 86 THR A CA 1
ATOM 690 C C . THR A 1 86 ? -11.859 -8.472 19.164 1.00 98.06 86 THR A C 1
ATOM 692 O O . THR A 1 86 ? -12.505 -7.747 18.407 1.00 98.06 86 THR A O 1
ATOM 695 N N . LEU A 1 87 ? -10.530 -8.527 19.141 1.00 97.75 87 LEU A N 1
ATOM 696 C CA . LEU A 1 87 ? -9.693 -7.765 18.221 1.00 97.75 87 LEU A CA 1
ATOM 697 C C . LEU A 1 87 ? -9.128 -8.684 17.143 1.00 97.75 87 LEU A C 1
ATOM 699 O O . LEU A 1 87 ? -8.527 -9.714 17.442 1.00 97.75 87 LEU A O 1
ATOM 703 N N . GLU A 1 88 ? -9.260 -8.263 15.894 1.00 97.00 88 GLU A N 1
ATOM 704 C CA . GLU A 1 88 ? -8.753 -8.970 14.730 1.00 97.00 88 GLU A CA 1
ATOM 705 C C . GLU A 1 88 ? -7.804 -8.025 13.982 1.00 97.00 88 GLU A C 1
ATOM 707 O O . GLU A 1 88 ? -8.202 -7.179 13.183 1.00 97.00 88 GLU A O 1
ATOM 712 N N . LEU A 1 89 ? -6.513 -8.108 14.327 1.00 88.81 89 LEU A N 1
ATOM 713 C CA . LEU A 1 89 ? -5.490 -7.180 13.829 1.00 88.81 89 LEU A CA 1
ATOM 714 C C . LEU A 1 89 ? -5.272 -7.286 12.311 1.00 88.81 89 LEU A C 1
ATOM 716 O O . LEU A 1 89 ? -4.988 -6.272 11.678 1.00 88.81 89 LEU A O 1
ATOM 720 N N . GLY A 1 90 ? -5.422 -8.483 11.729 1.00 86.00 90 GLY A N 1
ATOM 721 C CA . GLY A 1 90 ? -5.224 -8.727 10.294 1.00 86.00 90 GLY A CA 1
ATOM 722 C C . GLY A 1 90 ? -6.208 -7.950 9.417 1.00 86.00 90 GLY A C 1
ATOM 723 O O . GLY A 1 90 ? -5.795 -7.214 8.523 1.00 86.00 90 GLY A O 1
ATOM 724 N N . GLY A 1 91 ? -7.499 -8.044 9.720 1.00 90.00 91 GLY A N 1
ATOM 725 C CA . GLY A 1 91 ? -8.576 -7.263 9.112 1.00 90.00 91 GLY A CA 1
ATOM 726 C C . GLY A 1 91 ? -8.816 -5.910 9.781 1.00 90.00 91 GLY A C 1
ATOM 727 O O . GLY A 1 91 ? -9.761 -5.210 9.415 1.00 90.00 91 GLY A O 1
ATOM 728 N N . LYS A 1 92 ? -7.944 -5.507 10.720 1.00 94.94 92 LYS A N 1
ATOM 729 C CA . LYS A 1 92 ? -7.932 -4.188 11.378 1.00 94.94 92 LYS A CA 1
ATOM 730 C C . LYS A 1 92 ? -9.305 -3.833 11.946 1.00 94.94 92 LYS A C 1
ATOM 732 O O . LYS A 1 92 ? -9.789 -2.706 11.801 1.00 94.94 92 LYS A O 1
ATOM 737 N N . SER A 1 93 ? -9.936 -4.814 12.579 1.00 97.88 93 SER A N 1
ATOM 738 C CA . SER A 1 93 ? -11.311 -4.729 13.044 1.00 97.88 93 SER A CA 1
ATOM 739 C C . SER A 1 93 ? -11.433 -5.100 14.519 1.00 97.88 93 SER A C 1
ATOM 741 O O . SER A 1 93 ? -10.617 -5.831 15.081 1.00 97.88 93 SER A O 1
ATOM 743 N N . VAL A 1 94 ? -12.460 -4.561 15.164 1.00 98.50 94 VAL A N 1
ATOM 744 C CA . VAL A 1 94 ? -12.877 -4.934 16.512 1.00 98.50 94 VAL A CA 1
ATOM 745 C C . VAL A 1 94 ? -14.333 -5.376 16.455 1.00 98.50 94 VAL A C 1
ATOM 747 O O . VAL A 1 94 ? -15.176 -4.715 15.850 1.00 98.50 94 VAL A O 1
ATOM 750 N N . THR A 1 95 ? -14.630 -6.518 17.060 1.00 98.75 95 THR A N 1
ATOM 751 C CA . THR A 1 95 ? -15.987 -7.052 17.151 1.00 98.75 95 THR A CA 1
ATOM 752 C C . THR A 1 95 ? -16.491 -6.896 18.573 1.00 98.75 95 THR A C 1
ATOM 754 O O . THR A 1 95 ? -15.876 -7.405 19.508 1.00 98.75 95 THR A O 1
ATOM 757 N N . PHE A 1 96 ? -17.624 -6.219 18.716 1.00 98.56 96 PHE A N 1
ATOM 758 C CA . PHE A 1 96 ? -18.356 -6.080 19.968 1.00 98.56 96 PHE A CA 1
ATOM 759 C C . PHE A 1 96 ? -19.479 -7.110 20.000 1.00 98.56 96 PHE A C 1
ATOM 761 O O . PHE A 1 96 ? -20.279 -7.164 19.064 1.00 98.56 96 PHE A O 1
ATOM 768 N N . TRP A 1 97 ? -19.545 -7.897 21.066 1.00 98.31 97 TRP A N 1
ATOM 769 C CA . TRP A 1 97 ? -20.558 -8.926 21.275 1.00 98.31 97 TRP A CA 1
ATOM 770 C C . TRP A 1 97 ? -21.493 -8.492 22.390 1.00 98.31 97 TRP A C 1
ATOM 772 O O . TRP A 1 97 ? -21.036 -8.145 23.477 1.00 98.31 97 TRP A O 1
ATOM 782 N N . GLY A 1 98 ? -22.794 -8.507 22.125 1.00 97.00 98 GLY A N 1
ATOM 783 C CA . GLY A 1 98 ? -23.811 -8.254 23.137 1.00 97.00 98 GLY A CA 1
ATOM 784 C C . GLY A 1 98 ? -24.777 -9.414 23.301 1.00 97.00 98 GLY A C 1
ATOM 785 O O . GLY A 1 98 ? -24.485 -10.550 22.916 1.00 97.00 98 GLY A O 1
ATOM 786 N N . GLN A 1 99 ? -25.916 -9.103 23.910 1.00 94.56 99 GLN A N 1
ATOM 787 C CA . GLN A 1 99 ? -26.981 -10.052 24.221 1.00 94.56 99 GLN A CA 1
ATOM 788 C C . GLN A 1 99 ? -27.333 -10.960 23.031 1.00 94.56 99 GLN A C 1
ATOM 790 O O . GLN A 1 99 ? -27.303 -10.522 21.878 1.00 94.56 99 GLN A O 1
ATOM 795 N N . GLU A 1 100 ? -27.666 -12.222 23.327 1.00 94.94 100 GLU A N 1
ATOM 796 C CA . GLU A 1 100 ? -28.026 -13.250 22.332 1.00 94.94 100 GLU A CA 1
ATOM 797 C C . GLU A 1 100 ? -26.925 -13.501 21.279 1.00 94.94 100 GLU A C 1
ATOM 799 O O . GLU A 1 100 ? -27.187 -13.976 20.176 1.00 94.94 100 GLU A O 1
ATOM 804 N N . ASN A 1 101 ? -25.666 -13.177 21.601 1.00 96.12 101 ASN A N 1
ATOM 805 C CA . ASN A 1 101 ? -24.520 -13.246 20.686 1.00 96.12 101 ASN A CA 1
ATOM 806 C C . ASN A 1 101 ? -24.659 -12.376 19.425 1.00 96.12 101 ASN A C 1
ATOM 808 O O . ASN A 1 101 ? -23.968 -12.599 18.425 1.00 96.12 101 ASN A O 1
ATOM 812 N N . ILE A 1 102 ? -25.508 -11.347 19.468 1.00 97.00 102 ILE A N 1
ATOM 813 C CA . ILE A 1 102 ? -25.542 -10.327 18.422 1.00 97.00 102 ILE A CA 1
ATOM 814 C C . ILE A 1 102 ? -24.201 -9.593 18.443 1.00 97.00 102 ILE A C 1
ATOM 816 O O . ILE A 1 102 ? -23.707 -9.197 19.501 1.00 97.00 102 ILE A O 1
ATOM 820 N N . LYS A 1 103 ? -23.606 -9.394 17.266 1.00 97.81 103 LYS A N 1
ATOM 821 C CA . LYS A 1 103 ? -22.298 -8.755 17.134 1.00 97.81 103 LYS A CA 1
ATOM 822 C C . LYS A 1 103 ? -22.309 -7.578 16.178 1.00 97.81 103 LYS A C 1
ATOM 824 O O . LYS A 1 103 ? -23.050 -7.568 15.197 1.00 97.81 103 LYS A O 1
ATOM 829 N N . LEU A 1 104 ? -21.416 -6.631 16.432 1.00 98.56 104 LEU A N 1
ATOM 830 C CA . LEU A 1 104 ? -21.068 -5.562 15.507 1.00 98.56 104 LEU A CA 1
ATOM 831 C C . LEU A 1 104 ? -19.563 -5.581 15.261 1.00 98.56 104 LEU A C 1
ATOM 833 O O . LEU A 1 104 ? -18.781 -5.437 16.198 1.00 98.56 104 LEU A O 1
ATOM 837 N N . VAL A 1 105 ? -19.171 -5.713 13.996 1.00 98.50 105 VAL A N 1
ATOM 838 C CA . VAL A 1 105 ? -17.781 -5.550 13.561 1.00 98.50 105 VAL A CA 1
ATOM 839 C C . VAL A 1 105 ? -17.578 -4.093 13.163 1.00 98.50 105 VAL A C 1
ATOM 841 O O . VAL A 1 105 ? -18.289 -3.575 12.304 1.00 98.50 105 VAL A O 1
ATOM 844 N N . VAL A 1 106 ? -16.617 -3.426 13.792 1.00 98.19 106 VAL A N 1
ATOM 845 C CA . VAL A 1 106 ? -16.248 -2.037 13.509 1.00 98.19 106 VAL A CA 1
ATOM 846 C C . VAL A 1 106 ? -14.801 -2.014 13.046 1.00 98.19 106 VAL A C 1
ATOM 848 O O . VAL A 1 106 ? -13.937 -2.636 13.666 1.00 98.19 106 VAL A O 1
ATOM 851 N N . LYS A 1 107 ? -14.509 -1.287 11.968 1.00 97.69 107 LYS A N 1
ATOM 852 C CA . LYS A 1 107 ? -13.120 -1.081 11.571 1.00 97.69 107 LYS A CA 1
ATOM 853 C C . LYS A 1 107 ? -12.429 -0.169 12.577 1.00 97.69 107 LYS A C 1
ATOM 855 O O . LYS A 1 107 ? -12.991 0.841 12.997 1.00 97.69 107 LYS A O 1
ATOM 860 N N . LEU A 1 108 ? -11.184 -0.475 12.929 1.00 96.88 108 LEU A N 1
ATOM 861 C CA . LEU A 1 108 ? -10.412 0.361 13.851 1.00 96.88 108 LEU A CA 1
ATOM 862 C C . LEU A 1 108 ? -10.197 1.776 13.287 1.00 96.88 108 LEU A C 1
ATOM 864 O O . LEU A 1 108 ? -10.161 2.740 14.046 1.00 96.88 108 LEU A O 1
ATOM 868 N N . GLU A 1 109 ? -10.145 1.934 11.960 1.00 94.38 109 GLU A N 1
ATOM 869 C CA . GLU A 1 109 ? -10.084 3.251 11.308 1.00 94.38 109 GLU A CA 1
ATOM 870 C C . GLU A 1 109 ? -11.308 4.139 11.590 1.00 94.38 109 GLU A C 1
ATOM 872 O O . GLU A 1 109 ? -11.196 5.358 11.566 1.00 94.38 109 GLU A O 1
ATOM 877 N N . ASP A 1 110 ? -12.453 3.565 11.961 1.00 96.62 110 ASP A N 1
ATOM 878 C CA . ASP A 1 110 ? -13.632 4.349 12.346 1.00 96.62 110 ASP A CA 1
ATOM 879 C C . ASP A 1 110 ? -13.576 4.810 13.813 1.00 96.62 110 ASP A C 1
ATOM 881 O O . ASP A 1 110 ? -14.391 5.632 14.244 1.00 96.62 110 ASP A O 1
ATOM 885 N N . LEU A 1 111 ? -12.637 4.267 14.596 1.00 97.62 111 LEU A N 1
ATOM 886 C CA . LEU A 1 111 ? -12.517 4.478 16.039 1.00 97.62 111 LEU A CA 1
ATOM 887 C C . LEU A 1 111 ? -11.252 5.237 16.450 1.00 97.62 111 LEU A C 1
ATOM 889 O O . LEU A 1 111 ? -11.067 5.469 17.635 1.00 97.62 111 LEU A O 1
ATOM 893 N N . HIS A 1 112 ? -10.379 5.676 15.542 1.00 95.62 112 HIS A N 1
ATOM 894 C CA . HIS A 1 112 ? -9.180 6.398 15.983 1.00 95.62 112 HIS A CA 1
ATOM 895 C C . HIS A 1 112 ? -9.518 7.786 16.579 1.00 95.62 112 HIS A C 1
ATOM 897 O O . HIS A 1 112 ? -10.379 8.537 16.096 1.00 95.62 112 HIS A O 1
ATOM 903 N N . VAL A 1 113 ? -8.811 8.142 17.648 1.00 95.88 113 VAL A N 1
ATOM 904 C CA . VAL A 1 113 ? -8.782 9.469 18.282 1.00 95.88 113 VAL A CA 1
ATOM 905 C C . VAL A 1 113 ? -7.709 10.341 17.632 1.00 95.88 113 VAL A C 1
ATOM 907 O O . VAL A 1 113 ? -7.983 11.493 17.307 1.00 95.88 113 VAL A O 1
ATOM 910 N N . SER A 1 114 ? -6.514 9.793 17.396 1.00 91.44 114 SER A N 1
ATOM 911 C CA . SER A 1 114 ? -5.361 10.518 16.848 1.00 91.44 114 SER A CA 1
ATOM 912 C C . SER A 1 114 ? -4.897 9.959 15.502 1.00 91.44 114 SER A C 1
ATOM 914 O O . SER A 1 114 ? -5.265 8.854 15.099 1.00 91.44 114 SER A O 1
ATOM 916 N N . ILE A 1 115 ? -4.070 10.731 14.793 1.00 84.50 115 ILE A N 1
ATOM 917 C CA . ILE A 1 115 ? -3.453 10.276 13.542 1.00 84.50 115 ILE A CA 1
ATOM 918 C C . ILE A 1 115 ? -2.403 9.178 13.784 1.00 84.50 115 ILE A C 1
ATOM 920 O O . ILE A 1 115 ? -2.258 8.276 12.966 1.00 84.50 115 ILE A O 1
ATOM 924 N N . ASP A 1 116 ? -1.737 9.181 14.941 1.00 87.75 116 ASP A N 1
ATOM 925 C CA . ASP A 1 116 ? -0.736 8.165 15.295 1.00 87.75 116 ASP A CA 1
ATOM 926 C C . ASP A 1 116 ? -1.357 6.775 15.458 1.00 87.75 116 ASP A C 1
ATOM 928 O O . ASP A 1 116 ? -0.751 5.763 15.107 1.00 87.75 116 ASP A O 1
ATOM 932 N N . GLN A 1 117 ? -2.595 6.709 15.955 1.00 92.12 117 GLN A N 1
ATOM 933 C CA . GLN A 1 117 ? -3.376 5.475 15.965 1.00 92.12 117 GLN A CA 1
ATOM 934 C C . GLN A 1 117 ? -3.624 4.983 14.541 1.00 92.12 117 GLN A C 1
ATOM 936 O O . GLN A 1 117 ? -3.312 3.833 14.235 1.00 92.12 117 GLN A O 1
ATOM 941 N N . TYR A 1 118 ? -4.093 5.855 13.647 1.00 89.31 118 TYR A N 1
ATOM 942 C CA . TYR A 1 118 ? -4.271 5.500 12.239 1.00 89.31 118 TYR A CA 1
ATOM 943 C C . TYR A 1 118 ? -2.959 4.976 11.622 1.00 89.31 118 TYR A C 1
ATOM 945 O O . TYR A 1 118 ? -2.950 3.906 11.015 1.00 89.31 118 TYR A O 1
ATOM 953 N N . TYR A 1 119 ? -1.827 5.647 11.859 1.00 86.81 119 TYR A N 1
ATOM 954 C CA . TYR A 1 119 ? -0.516 5.212 11.358 1.00 86.81 119 TYR A CA 1
ATOM 955 C C . TYR A 1 119 ? 0.042 3.959 12.026 1.00 86.81 119 TYR A C 1
ATOM 957 O O . TYR A 1 119 ? 0.836 3.251 11.413 1.00 86.81 119 TYR A O 1
ATOM 965 N N . SER A 1 120 ? -0.414 3.609 13.229 1.00 87.00 120 SER A N 1
ATOM 966 C CA . SER A 1 120 ? -0.097 2.302 13.810 1.00 87.00 120 SER A CA 1
ATOM 967 C C . SER A 1 120 ? -0.735 1.138 13.036 1.00 87.00 120 SER A C 1
ATOM 969 O O . SER A 1 120 ? -0.194 0.036 13.056 1.00 87.00 120 SER A O 1
ATOM 971 N N . LEU A 1 121 ? -1.839 1.381 12.318 1.00 86.75 121 LEU A N 1
ATOM 972 C CA . LEU A 1 121 ? -2.512 0.390 11.463 1.00 86.75 121 LEU A CA 1
ATOM 973 C C . LEU A 1 121 ? -2.080 0.469 9.999 1.00 86.75 121 LEU A C 1
ATOM 975 O O . LEU A 1 121 ? -2.076 -0.538 9.287 1.00 86.75 121 LEU A O 1
ATOM 979 N N . TYR A 1 122 ? -1.768 1.677 9.540 1.00 85.94 122 TYR A N 1
ATOM 980 C CA . TYR A 1 122 ? -1.378 1.983 8.170 1.00 85.94 122 TYR A CA 1
ATOM 981 C C . TYR A 1 122 ? -0.094 2.813 8.202 1.00 85.94 122 TYR A C 1
ATOM 983 O O . TYR A 1 122 ? -0.172 4.040 8.084 1.00 85.94 122 TYR A O 1
ATOM 991 N N . PRO A 1 123 ? 1.075 2.174 8.411 1.00 88.25 123 PRO A N 1
ATOM 992 C CA . PRO A 1 123 ? 2.344 2.884 8.460 1.00 88.25 123 PRO A CA 1
ATOM 993 C C . PRO A 1 123 ? 2.500 3.778 7.224 1.00 88.25 123 PRO A C 1
ATOM 995 O O . PRO A 1 123 ? 2.312 3.296 6.102 1.00 88.25 123 PRO A O 1
ATOM 998 N N . PRO A 1 124 ? 2.780 5.079 7.404 1.00 92.00 124 PRO A N 1
ATOM 999 C CA . PRO A 1 124 ? 2.927 5.989 6.282 1.00 92.00 124 PRO A CA 1
ATOM 1000 C C . PRO A 1 124 ? 4.182 5.628 5.476 1.00 92.00 124 PRO A C 1
ATOM 1002 O O . PRO A 1 124 ? 5.084 4.966 6.002 1.00 92.00 124 PRO A O 1
ATOM 1005 N N . PRO A 1 125 ? 4.294 6.101 4.223 1.00 94.31 125 PRO A N 1
ATOM 1006 C CA . PRO A 1 125 ? 5.573 6.111 3.542 1.00 94.31 125 PRO A CA 1
ATOM 1007 C C . PRO A 1 125 ? 6.613 6.843 4.395 1.00 94.31 125 PRO A C 1
ATOM 1009 O O . PRO A 1 125 ? 6.320 7.878 4.995 1.00 94.31 125 PRO A O 1
ATOM 1012 N N . VAL A 1 126 ? 7.838 6.339 4.421 1.00 94.88 126 VAL A N 1
ATOM 1013 C CA . VAL A 1 126 ? 8.965 6.981 5.103 1.00 94.88 126 VAL A CA 1
ATOM 1014 C C . VAL A 1 126 ? 10.118 7.148 4.133 1.00 94.88 126 VAL A C 1
ATOM 1016 O O . VAL A 1 126 ? 10.296 6.339 3.228 1.00 94.88 126 VAL A O 1
ATOM 1019 N N . ILE A 1 127 ? 10.906 8.205 4.297 1.00 94.56 127 ILE A N 1
ATOM 1020 C CA . ILE A 1 127 ? 12.104 8.412 3.484 1.00 94.56 127 ILE A CA 1
ATOM 1021 C C . ILE A 1 127 ? 13.300 7.954 4.301 1.00 94.56 127 ILE A C 1
ATOM 1023 O O . ILE A 1 127 ? 13.628 8.551 5.324 1.00 94.56 127 ILE A O 1
ATOM 1027 N N . ASN A 1 128 ? 13.950 6.903 3.820 1.00 92.44 128 ASN A N 1
ATOM 1028 C CA . ASN A 1 128 ? 15.206 6.413 4.355 1.00 92.44 128 ASN A CA 1
ATOM 1029 C C . ASN A 1 128 ? 16.344 6.924 3.481 1.00 92.44 128 ASN A C 1
ATOM 1031 O O . ASN A 1 128 ? 16.272 6.867 2.254 1.00 92.44 128 ASN A O 1
ATOM 1035 N N . LEU A 1 129 ? 17.412 7.402 4.108 1.00 89.38 129 LEU A N 1
ATOM 1036 C CA . LEU A 1 129 ? 18.630 7.750 3.396 1.00 89.38 129 LEU A CA 1
ATOM 1037 C C . LEU A 1 129 ? 19.522 6.512 3.329 1.00 89.38 129 LEU A C 1
ATOM 1039 O O . LEU A 1 129 ? 20.019 6.042 4.349 1.00 89.38 129 LEU A O 1
ATOM 1043 N N . VAL A 1 130 ? 19.686 5.966 2.128 1.00 86.75 130 VAL A N 1
ATOM 1044 C CA . VAL A 1 130 ? 20.494 4.764 1.896 1.00 86.75 130 VAL A CA 1
ATOM 1045 C C . VAL A 1 130 ? 21.902 5.176 1.464 1.00 86.75 130 VAL A C 1
ATOM 1047 O O . VAL A 1 130 ? 22.029 6.027 0.576 1.00 86.75 130 VAL A O 1
ATOM 1050 N N . PRO A 1 131 ? 22.973 4.601 2.042 1.00 84.31 131 PRO A N 1
ATOM 1051 C CA . PRO A 1 131 ? 24.333 4.858 1.590 1.00 84.31 131 PRO A CA 1
ATOM 1052 C C . PRO A 1 131 ? 24.488 4.614 0.090 1.00 84.31 131 PRO A C 1
ATOM 1054 O O . PRO A 1 131 ? 23.910 3.686 -0.474 1.00 84.31 131 PRO A O 1
ATOM 1057 N N . PHE A 1 132 ? 25.319 5.419 -0.570 1.00 76.00 132 PHE A N 1
ATOM 1058 C CA . PHE A 1 132 ? 25.567 5.265 -2.005 1.00 76.00 132 PHE A CA 1
ATOM 1059 C C . PHE A 1 132 ? 26.065 3.854 -2.364 1.00 76.00 132 PHE A C 1
ATOM 1061 O O . PHE A 1 132 ? 25.666 3.303 -3.385 1.00 76.00 132 PHE A O 1
ATOM 1068 N N . SER A 1 133 ? 26.895 3.254 -1.503 1.00 78.81 133 SER A N 1
ATOM 1069 C CA . SER A 1 133 ? 27.427 1.892 -1.655 1.00 78.81 133 SER A CA 1
ATOM 1070 C C . SER A 1 133 ? 26.359 0.797 -1.638 1.00 78.81 133 SER A C 1
ATOM 1072 O O . SER A 1 133 ? 26.624 -0.311 -2.090 1.00 78.81 133 SER A O 1
ATOM 1074 N N . GLU A 1 134 ? 25.169 1.096 -1.120 1.00 80.94 134 GLU A N 1
ATOM 1075 C CA . GLU A 1 134 ? 24.037 0.172 -0.996 1.00 80.94 134 GLU A CA 1
ATOM 1076 C C . GLU A 1 134 ? 22.932 0.477 -2.022 1.00 80.94 134 GLU A C 1
ATOM 1078 O O . GLU A 1 134 ? 21.835 -0.087 -1.979 1.00 80.94 134 GLU A O 1
ATOM 1083 N N . ALA A 1 135 ? 23.189 1.390 -2.963 1.00 73.25 135 ALA A N 1
ATOM 1084 C CA . ALA A 1 135 ? 22.263 1.648 -4.049 1.00 73.25 135 ALA A CA 1
ATOM 1085 C C . ALA A 1 135 ? 22.237 0.454 -5.027 1.00 73.25 135 ALA A C 1
ATOM 1087 O O . ALA A 1 135 ? 23.295 0.019 -5.484 1.00 73.25 135 ALA A O 1
ATOM 1088 N N . PRO A 1 136 ? 21.053 -0.062 -5.400 1.00 73.12 136 PRO A N 1
ATOM 1089 C CA . PRO A 1 136 ? 20.920 -1.070 -6.433 1.00 73.12 136 PRO A CA 1
ATOM 1090 C C . PRO A 1 136 ? 21.350 -0.484 -7.777 1.00 73.12 136 PRO A C 1
ATOM 1092 O O . PRO A 1 136 ? 21.362 0.738 -7.974 1.00 73.12 136 PRO A O 1
ATOM 1095 N N . ALA A 1 137 ? 21.671 -1.373 -8.715 1.00 79.38 137 ALA A N 1
ATOM 1096 C CA . ALA A 1 137 ? 22.039 -0.986 -10.067 1.00 79.38 137 ALA A CA 1
ATOM 1097 C C . ALA A 1 137 ? 20.962 -0.084 -10.691 1.00 79.38 137 ALA A C 1
ATOM 1099 O O . ALA A 1 137 ? 19.762 -0.346 -10.584 1.00 79.38 137 ALA A O 1
ATOM 1100 N N . VAL A 1 138 ? 21.401 0.990 -11.347 1.00 81.69 138 VAL A N 1
ATOM 1101 C CA . VAL A 1 138 ? 20.497 1.873 -12.082 1.00 81.69 138 VAL A CA 1
ATOM 1102 C C . VAL A 1 138 ? 19.923 1.107 -13.278 1.00 81.69 138 VAL A C 1
ATOM 1104 O O . VAL A 1 138 ? 20.704 0.526 -14.038 1.00 81.69 138 VAL A O 1
ATOM 1107 N N . PRO A 1 139 ? 18.593 1.100 -13.484 1.00 80.50 139 PRO A N 1
ATOM 1108 C CA . PRO A 1 139 ? 18.007 0.400 -14.619 1.00 80.50 139 PRO A CA 1
ATOM 1109 C C . PRO A 1 139 ? 18.549 0.907 -15.968 1.00 80.50 139 PRO A C 1
ATOM 1111 O O . PRO A 1 139 ? 18.788 2.112 -16.123 1.00 80.50 139 PRO A O 1
ATOM 1114 N N . PRO A 1 140 ? 18.740 0.021 -16.966 1.00 75.62 140 PRO A N 1
ATOM 1115 C CA . PRO A 1 140 ? 19.305 0.401 -18.256 1.00 75.62 140 PRO A CA 1
ATOM 1116 C C . PRO A 1 140 ? 18.557 1.562 -18.919 1.00 75.62 140 PRO A C 1
ATOM 1118 O O . PRO A 1 140 ? 17.335 1.552 -19.043 1.00 75.62 140 PRO A O 1
ATOM 1121 N N . GLY A 1 141 ? 19.304 2.557 -19.401 1.00 77.31 141 GLY A N 1
ATOM 1122 C CA . GLY A 1 141 ? 18.727 3.726 -20.076 1.00 77.31 141 GLY A CA 1
ATOM 1123 C C . GLY A 1 141 ? 18.292 4.860 -19.152 1.00 77.31 141 GLY A C 1
ATOM 1124 O O . GLY A 1 141 ? 17.912 5.910 -19.665 1.00 77.31 141 GLY A O 1
ATOM 1125 N N . LEU A 1 142 ? 18.416 4.685 -17.838 1.00 84.94 142 LEU A N 1
ATOM 1126 C CA . LEU A 1 142 ? 18.251 5.739 -16.848 1.00 84.94 142 LEU A CA 1
ATOM 1127 C C . LEU A 1 142 ? 19.599 6.104 -16.223 1.00 84.94 142 LEU A C 1
ATOM 1129 O O . LEU A 1 142 ? 20.592 5.390 -16.368 1.00 84.94 142 LEU A O 1
ATOM 1133 N N . PHE A 1 143 ? 19.625 7.219 -15.506 1.00 85.56 143 PHE A N 1
ATOM 1134 C CA . PHE A 1 143 ? 20.711 7.555 -14.593 1.00 85.56 143 PHE A CA 1
ATOM 1135 C C . PHE A 1 143 ? 20.127 8.040 -13.264 1.00 85.56 143 PHE A C 1
ATOM 1137 O O . PHE A 1 143 ? 18.962 8.425 -13.192 1.00 85.56 143 PHE A O 1
ATOM 1144 N N . SER A 1 144 ? 20.913 8.023 -12.192 1.00 83.75 144 SER A N 1
ATOM 1145 C CA . SER A 1 144 ? 20.490 8.608 -10.920 1.00 83.75 144 SER A CA 1
ATOM 1146 C C . SER A 1 144 ? 21.142 9.975 -10.746 1.00 83.75 144 SER A C 1
ATOM 1148 O O . SER A 1 144 ? 22.363 10.076 -10.653 1.00 83.75 144 SER A O 1
ATOM 1150 N N . PHE A 1 145 ? 20.339 11.042 -10.707 1.00 74.94 145 PHE A N 1
ATOM 1151 C CA . PHE A 1 145 ? 20.850 12.403 -10.489 1.00 74.94 145 PHE A CA 1
ATOM 1152 C C . PHE A 1 145 ? 21.519 12.556 -9.123 1.00 74.94 145 PHE A C 1
ATOM 1154 O O . PHE A 1 145 ? 22.551 13.210 -8.999 1.00 74.94 145 PHE A O 1
ATOM 1161 N N . TRP A 1 146 ? 20.990 11.847 -8.125 1.00 72.62 146 TRP A N 1
ATOM 1162 C CA . TRP A 1 146 ? 21.566 11.715 -6.788 1.00 72.62 146 TRP A CA 1
ATOM 1163 C C . TRP A 1 146 ? 22.962 11.088 -6.776 1.00 72.62 146 TRP A C 1
ATOM 1165 O O . TRP A 1 146 ? 23.657 11.166 -5.766 1.00 72.62 146 TRP A O 1
ATOM 1175 N N . GLN A 1 147 ? 23.366 10.464 -7.886 1.00 60.59 147 GLN A N 1
ATOM 1176 C CA . GLN A 1 147 ? 24.661 9.820 -8.042 1.00 60.59 147 GLN A CA 1
ATOM 1177 C C . GLN A 1 147 ? 25.658 10.612 -8.900 1.00 60.59 147 GLN A C 1
ATOM 1179 O O . GLN A 1 147 ? 26.763 10.129 -9.133 1.00 60.59 147 GLN A O 1
ATOM 1184 N N . LEU A 1 148 ? 25.305 11.816 -9.366 1.00 62.00 148 LEU A N 1
ATOM 1185 C CA . LEU A 1 148 ? 26.205 12.641 -10.173 1.00 62.00 148 LEU A CA 1
ATOM 1186 C C . LEU A 1 148 ? 27.207 13.429 -9.316 1.00 62.00 148 LEU A C 1
ATOM 1188 O O . LEU A 1 148 ? 26.859 14.033 -8.302 1.00 62.00 148 LEU A O 1
ATOM 1192 N N . ASP A 1 149 ? 28.452 13.504 -9.795 1.00 53.66 149 ASP A N 1
ATOM 1193 C CA . ASP A 1 149 ? 29.577 14.191 -9.136 1.00 53.66 149 ASP A CA 1
ATOM 1194 C C . ASP A 1 149 ? 29.359 15.698 -8.931 1.00 53.66 149 ASP A C 1
ATOM 1196 O O . ASP A 1 149 ? 29.945 16.303 -8.035 1.00 53.66 149 ASP A O 1
ATOM 1200 N N . SER A 1 150 ? 28.476 16.309 -9.723 1.00 55.88 150 SER A N 1
ATOM 1201 C CA . SER A 1 150 ? 28.112 17.727 -9.643 1.00 55.88 150 SER A CA 1
ATOM 1202 C C . SER A 1 150 ? 27.161 18.072 -8.483 1.00 55.88 150 SER A C 1
ATOM 1204 O O . SER A 1 150 ? 26.655 19.194 -8.427 1.00 55.88 150 SER A O 1
ATOM 1206 N N . HIS A 1 151 ? 26.876 17.136 -7.571 1.00 56.47 151 HIS A N 1
ATOM 1207 C CA . HIS A 1 151 ? 26.073 17.350 -6.359 1.00 56.47 151 HIS A CA 1
ATOM 1208 C C . HIS A 1 151 ? 26.877 17.022 -5.084 1.00 56.47 151 HIS A C 1
ATOM 1210 O O . HIS A 1 151 ? 26.725 15.948 -4.497 1.00 56.47 151 HIS A O 1
ATOM 1216 N N . PRO A 1 152 ? 27.735 17.946 -4.607 1.00 49.62 152 PRO A N 1
ATOM 1217 C CA . PRO A 1 152 ? 28.622 17.688 -3.470 1.00 49.62 152 PRO A CA 1
ATOM 1218 C C . PRO A 1 152 ? 27.886 17.436 -2.140 1.00 49.62 152 PRO A C 1
ATOM 1220 O O . PRO A 1 152 ? 28.430 16.759 -1.272 1.00 49.62 152 PRO A O 1
ATOM 1223 N N . THR A 1 153 ? 26.644 17.910 -1.980 1.00 50.84 153 THR A N 1
ATOM 1224 C CA . THR A 1 153 ? 25.823 17.697 -0.772 1.00 50.84 153 THR A CA 1
ATOM 1225 C C . THR A 1 153 ? 25.098 16.344 -0.749 1.00 50.84 153 THR A C 1
ATOM 1227 O O . THR A 1 153 ? 24.870 15.802 0.329 1.00 50.84 153 THR A O 1
ATOM 1230 N N . ALA A 1 154 ? 24.805 15.733 -1.905 1.00 50.44 154 ALA A N 1
ATOM 1231 C CA . ALA A 1 154 ? 24.140 14.424 -1.978 1.00 50.44 154 ALA A CA 1
ATOM 1232 C C . ALA A 1 154 ? 25.057 13.264 -1.536 1.00 50.44 154 ALA A C 1
ATOM 1234 O O . ALA A 1 154 ? 24.592 12.289 -0.945 1.00 50.44 154 ALA A O 1
ATOM 1235 N N . ARG A 1 155 ? 26.379 13.392 -1.735 1.00 52.34 155 ARG A N 1
ATOM 1236 C CA . ARG A 1 155 ? 27.366 12.390 -1.284 1.00 52.34 155 ARG A CA 1
ATOM 1237 C C . ARG A 1 155 ? 27.464 12.259 0.243 1.00 52.34 155 ARG A C 1
ATOM 1239 O O . ARG A 1 155 ? 27.969 11.245 0.711 1.00 52.34 155 ARG A O 1
ATOM 1246 N N . GLN A 1 156 ? 27.015 13.256 1.010 1.00 53.09 156 GLN A N 1
ATOM 1247 C CA . GLN A 1 156 ? 27.176 13.280 2.471 1.00 53.09 156 GLN A CA 1
ATOM 1248 C C . GLN A 1 156 ? 25.969 12.730 3.239 1.00 53.09 156 GLN A C 1
ATOM 1250 O O . GLN A 1 156 ? 26.130 12.319 4.385 1.00 53.09 156 GLN A O 1
ATOM 1255 N N . SER A 1 157 ? 24.781 12.699 2.629 1.00 65.50 157 SER A N 1
ATOM 1256 C CA . SER A 1 157 ? 23.540 12.358 3.338 1.00 65.50 157 SER A CA 1
ATOM 1257 C C . SER A 1 157 ? 22.917 11.030 2.913 1.00 65.50 157 SER A C 1
ATOM 1259 O O . SER A 1 157 ? 22.089 10.523 3.653 1.00 65.50 157 SER A O 1
ATOM 1261 N N . GLY A 1 158 ? 23.328 10.432 1.789 1.00 77.00 158 GLY A N 1
ATOM 1262 C CA . GLY A 1 158 ? 22.718 9.211 1.247 1.00 77.00 158 GLY A CA 1
ATOM 1263 C C . GLY A 1 158 ? 21.626 9.499 0.211 1.00 77.00 158 GLY A C 1
ATOM 1264 O O . GLY A 1 158 ? 21.207 10.637 0.016 1.00 77.00 158 GLY A O 1
ATOM 1265 N N . ILE A 1 159 ? 21.188 8.457 -0.495 1.00 85.62 159 ILE A N 1
ATOM 1266 C CA . ILE A 1 159 ? 20.161 8.528 -1.539 1.00 85.62 159 ILE A CA 1
ATOM 1267 C C . ILE A 1 159 ? 18.790 8.357 -0.877 1.00 85.62 159 ILE A C 1
ATOM 1269 O O . ILE A 1 159 ? 18.590 7.348 -0.193 1.00 85.62 159 ILE A O 1
ATOM 1273 N N . PRO A 1 160 ? 17.834 9.282 -1.078 1.00 90.50 160 PRO A N 1
ATOM 1274 C CA . PRO A 1 160 ? 16.495 9.125 -0.535 1.00 90.50 160 PRO A CA 1
ATOM 1275 C C . PRO A 1 160 ? 15.784 7.955 -1.210 1.00 90.50 160 PRO A C 1
ATOM 1277 O O . PRO A 1 160 ? 15.614 7.906 -2.429 1.00 90.50 160 PRO A O 1
ATOM 1280 N N . VAL A 1 161 ? 15.352 7.013 -0.384 1.00 93.25 161 VAL A N 1
ATOM 1281 C CA . VAL A 1 161 ? 14.536 5.867 -0.757 1.00 93.25 161 VAL A CA 1
ATOM 1282 C C . VAL A 1 161 ? 13.239 5.975 0.015 1.00 93.25 161 VAL A C 1
ATOM 1284 O O . VAL A 1 161 ? 13.230 5.950 1.245 1.00 93.25 161 VAL A O 1
ATOM 1287 N N . LEU A 1 162 ? 12.136 6.097 -0.709 1.00 95.69 162 LEU A N 1
ATOM 1288 C CA . LEU A 1 162 ? 10.821 6.030 -0.099 1.00 95.69 162 LEU A CA 1
ATOM 1289 C C . LEU A 1 162 ? 10.536 4.557 0.214 1.00 95.69 162 LEU A C 1
ATOM 1291 O O . LEU A 1 162 ? 10.527 3.735 -0.692 1.00 95.69 162 LEU A O 1
ATOM 1295 N N . ALA A 1 163 ? 10.331 4.201 1.472 1.00 94.31 163 ALA A N 1
ATOM 1296 C CA . ALA A 1 163 ? 9.825 2.896 1.868 1.00 94.31 163 ALA A CA 1
ATOM 1297 C C . ALA A 1 163 ? 8.331 3.025 2.152 1.00 94.31 163 ALA A C 1
ATOM 1299 O O . ALA A 1 163 ? 7.920 3.922 2.890 1.00 94.31 163 ALA A O 1
ATOM 1300 N N . PHE A 1 164 ? 7.521 2.156 1.559 1.00 93.81 164 PHE A N 1
ATOM 1301 C CA . PHE A 1 164 ? 6.084 2.141 1.795 1.00 93.81 164 PHE A CA 1
ATOM 1302 C C . PHE A 1 164 ? 5.560 0.714 1.673 1.00 93.81 164 PHE A C 1
ATOM 1304 O O . PHE A 1 164 ? 5.758 0.066 0.645 1.00 93.81 164 PHE A O 1
ATOM 1311 N N . GLU A 1 165 ? 4.918 0.242 2.743 1.00 88.94 165 GLU A N 1
ATOM 1312 C CA . GLU A 1 165 ? 4.511 -1.157 2.906 1.00 88.94 165 GLU A CA 1
ATOM 1313 C C . GLU A 1 165 ? 5.726 -2.100 2.761 1.00 88.94 165 GLU A C 1
ATOM 1315 O O . GLU A 1 165 ? 6.738 -1.897 3.432 1.00 88.94 165 GLU A O 1
ATOM 1320 N N . ASP A 1 166 ? 5.651 -3.128 1.920 1.00 88.25 166 ASP A N 1
ATOM 1321 C CA . ASP A 1 166 ? 6.724 -4.092 1.637 1.00 88.25 166 ASP A CA 1
ATOM 1322 C C . ASP A 1 166 ? 7.613 -3.700 0.439 1.00 88.25 166 ASP A C 1
ATOM 1324 O O . ASP A 1 166 ? 8.415 -4.508 -0.042 1.00 88.25 166 ASP A O 1
ATOM 1328 N N . HIS A 1 167 ? 7.498 -2.453 -0.025 1.00 91.69 167 HIS A N 1
ATOM 1329 C CA . HIS A 1 167 ? 8.180 -1.948 -1.211 1.00 91.69 167 HIS A CA 1
ATOM 1330 C C . HIS A 1 167 ? 9.107 -0.768 -0.906 1.00 91.69 167 HIS A C 1
ATOM 1332 O O . HIS A 1 167 ? 8.924 0.000 0.044 1.00 91.69 167 HIS A O 1
ATOM 1338 N N . THR A 1 168 ? 10.096 -0.585 -1.778 1.00 93.69 168 THR A N 1
ATOM 1339 C CA . THR A 1 168 ? 10.933 0.620 -1.815 1.00 93.69 168 THR A CA 1
ATOM 1340 C C . THR A 1 168 ? 10.802 1.312 -3.161 1.00 93.69 168 THR A C 1
ATOM 1342 O O . THR A 1 168 ? 10.702 0.649 -4.184 1.00 93.69 168 THR A O 1
ATOM 1345 N N . TYR A 1 169 ? 10.819 2.641 -3.179 1.00 94.56 169 TYR A N 1
ATOM 1346 C CA . TYR A 1 169 ? 10.640 3.453 -4.374 1.00 94.56 169 TYR A CA 1
ATOM 1347 C C . TYR A 1 169 ? 11.841 4.372 -4.535 1.00 94.56 169 TYR A C 1
ATOM 1349 O O . TYR A 1 169 ? 12.306 4.998 -3.575 1.00 94.56 169 TYR A O 1
ATOM 1357 N N . ARG A 1 170 ? 12.349 4.453 -5.763 1.00 93.44 170 ARG A N 1
ATOM 1358 C CA . ARG A 1 170 ? 13.530 5.248 -6.103 1.00 93.44 170 ARG A CA 1
ATOM 1359 C C . ARG A 1 170 ? 13.260 6.101 -7.325 1.00 93.44 170 ARG A C 1
ATOM 1361 O O . ARG A 1 170 ? 12.551 5.686 -8.240 1.00 93.44 170 ARG A O 1
ATOM 1368 N N . VAL A 1 171 ? 13.854 7.286 -7.321 1.00 93.62 171 VAL A N 1
ATOM 1369 C CA . VAL A 1 171 ? 13.778 8.222 -8.436 1.00 93.62 171 VAL A CA 1
ATOM 1370 C C . VAL A 1 171 ? 15.006 8.075 -9.325 1.00 93.62 171 VAL A C 1
ATOM 1372 O O . VAL A 1 171 ? 16.139 8.064 -8.842 1.00 93.62 171 VAL A O 1
ATOM 1375 N N . TYR A 1 172 ? 14.762 8.006 -10.626 1.00 91.81 172 TYR A N 1
ATOM 1376 C CA . TYR A 1 172 ? 15.765 8.005 -11.677 1.00 91.81 172 TYR A CA 1
ATOM 1377 C C . TYR A 1 172 ? 15.400 9.030 -12.751 1.00 91.81 172 TYR A C 1
ATOM 1379 O O . TYR A 1 172 ? 14.244 9.416 -12.902 1.00 91.81 172 TYR A O 1
ATOM 1387 N N . GLU A 1 173 ? 16.382 9.454 -13.532 1.00 90.62 173 GLU A N 1
ATOM 1388 C CA . GLU A 1 173 ? 16.226 10.469 -14.566 1.00 90.62 173 GLU A CA 1
ATOM 1389 C C . GLU A 1 173 ? 16.438 9.894 -15.967 1.00 90.62 173 GLU A C 1
ATOM 1391 O O . GLU A 1 173 ? 17.176 8.923 -16.172 1.00 90.62 173 GLU A O 1
ATOM 1396 N N . TYR A 1 174 ? 15.823 10.554 -16.947 1.00 85.81 174 TYR A N 1
ATOM 1397 C CA . TYR A 1 174 ? 16.005 10.246 -18.360 1.00 85.81 174 TYR A CA 1
ATOM 1398 C C . TYR A 1 174 ? 17.173 11.049 -18.956 1.00 85.81 174 TYR A C 1
ATOM 1400 O O . TYR A 1 174 ? 17.252 12.263 -18.748 1.00 85.81 174 TYR A O 1
ATOM 1408 N N . PRO A 1 175 ? 18.067 10.420 -19.745 1.00 83.75 175 PRO A N 1
ATOM 1409 C CA . PRO A 1 175 ? 19.266 11.064 -20.296 1.00 83.75 175 PRO A CA 1
ATOM 1410 C C . PRO A 1 175 ? 18.978 12.142 -21.350 1.00 83.75 175 PRO A C 1
ATOM 1412 O O . PRO A 1 175 ? 19.873 12.899 -21.711 1.00 83.75 175 PRO A O 1
ATOM 1415 N N . ASP A 1 176 ? 17.748 12.227 -21.853 1.00 83.81 176 ASP A N 1
ATOM 1416 C CA . ASP A 1 176 ? 17.343 13.174 -22.895 1.00 83.81 176 ASP A CA 1
ATOM 1417 C C . ASP A 1 176 ? 16.824 14.513 -22.348 1.00 83.81 176 ASP A C 1
ATOM 1419 O O . ASP A 1 176 ? 16.267 15.319 -23.092 1.00 83.81 176 ASP A O 1
ATOM 1423 N N . ASN A 1 177 ? 17.021 14.762 -21.049 1.00 85.12 177 ASN A N 1
ATOM 1424 C CA . ASN A 1 177 ? 16.730 16.035 -20.395 1.00 85.12 177 ASN A CA 1
ATOM 1425 C C . ASN A 1 177 ? 15.248 16.464 -20.463 1.00 85.12 177 ASN A C 1
ATOM 1427 O O . ASN A 1 177 ? 14.931 17.648 -20.296 1.00 85.12 177 ASN A O 1
ATOM 1431 N N . ARG A 1 178 ? 14.320 15.529 -20.703 1.00 89.00 178 ARG A N 1
ATOM 1432 C CA . ARG A 1 178 ? 12.876 15.806 -20.660 1.00 89.00 178 ARG A CA 1
ATOM 1433 C C . ARG A 1 178 ? 12.447 16.296 -19.270 1.00 89.00 178 ARG A C 1
ATOM 1435 O O . ARG A 1 178 ? 13.094 16.009 -18.269 1.00 89.00 178 ARG A O 1
ATOM 1442 N N . THR A 1 179 ? 11.336 17.034 -19.189 1.00 92.31 179 THR A N 1
ATOM 1443 C CA . THR A 1 179 ? 10.761 17.479 -17.897 1.00 92.31 179 THR A CA 1
ATOM 1444 C C . THR A 1 179 ? 9.925 16.356 -17.271 1.00 92.31 179 THR A C 1
ATOM 1446 O O . THR A 1 179 ? 8.716 16.492 -17.087 1.00 92.31 179 THR A O 1
ATOM 1449 N N . ALA A 1 180 ? 10.573 15.219 -17.023 1.00 91.75 180 ALA A N 1
ATOM 1450 C CA . ALA A 1 180 ? 9.990 14.052 -16.380 1.00 91.75 180 ALA A CA 1
ATOM 1451 C C . ALA A 1 180 ? 11.069 13.229 -15.669 1.00 91.75 180 ALA A C 1
ATOM 1453 O O . ALA A 1 180 ? 12.234 13.267 -16.065 1.00 91.75 180 ALA A O 1
ATOM 1454 N N . PHE A 1 181 ? 10.655 12.413 -14.704 1.00 93.56 181 PHE A N 1
ATOM 1455 C CA . PHE A 1 181 ? 11.509 11.438 -14.026 1.00 93.56 181 PHE A CA 1
ATOM 1456 C C . PHE A 1 181 ? 10.827 10.068 -13.958 1.00 93.56 181 PHE A C 1
ATOM 1458 O O . PHE A 1 181 ? 9.615 9.946 -14.144 1.00 93.56 181 PHE A O 1
ATOM 1465 N N . ALA A 1 182 ? 11.612 9.022 -13.734 1.00 91.50 182 ALA A N 1
ATOM 1466 C CA . ALA A 1 182 ? 11.126 7.679 -13.466 1.00 91.50 182 ALA A CA 1
ATOM 1467 C C . ALA A 1 182 ? 11.041 7.459 -11.951 1.00 91.50 182 ALA A C 1
ATOM 1469 O O . ALA A 1 182 ? 12.027 7.646 -11.241 1.00 91.50 182 ALA A O 1
ATOM 1470 N N . LEU A 1 183 ? 9.882 7.041 -11.457 1.00 94.31 183 LEU A N 1
ATOM 1471 C CA . LEU A 1 183 ? 9.719 6.492 -10.115 1.00 94.31 183 LEU A CA 1
ATOM 1472 C C . LEU A 1 183 ? 9.616 4.978 -10.259 1.00 94.31 183 LEU A C 1
ATOM 1474 O O . LEU A 1 183 ? 8.751 4.506 -10.985 1.00 94.31 183 LEU A O 1
ATOM 1478 N N . ILE A 1 184 ? 10.490 4.220 -9.610 1.00 90.31 184 ILE A N 1
ATOM 1479 C CA . ILE A 1 184 ? 10.536 2.760 -9.755 1.00 90.31 184 ILE A CA 1
ATOM 1480 C C . ILE A 1 184 ? 10.361 2.127 -8.390 1.00 90.31 184 ILE A C 1
ATOM 1482 O O . ILE A 1 184 ? 11.076 2.491 -7.455 1.00 90.31 184 ILE A O 1
ATOM 1486 N N . ALA A 1 185 ? 9.424 1.189 -8.294 1.00 91.44 185 ALA A N 1
ATOM 1487 C CA . ALA A 1 185 ? 9.190 0.399 -7.103 1.00 91.44 185 ALA A CA 1
ATOM 1488 C C . ALA A 1 185 ? 9.906 -0.948 -7.179 1.00 91.44 185 ALA A C 1
ATOM 1490 O O . ALA A 1 185 ? 9.889 -1.629 -8.206 1.00 91.44 185 ALA A O 1
ATOM 1491 N N . PHE A 1 186 ? 10.482 -1.349 -6.056 1.00 86.25 186 PHE A N 1
ATOM 1492 C CA . PHE A 1 186 ? 11.207 -2.591 -5.871 1.00 86.25 186 PHE A CA 1
ATOM 1493 C C . PHE A 1 186 ? 10.587 -3.382 -4.724 1.00 86.25 186 PHE A C 1
ATOM 1495 O O . PHE A 1 186 ? 10.218 -2.799 -3.700 1.00 86.25 186 PHE A O 1
ATOM 1502 N N . ASN A 1 187 ? 10.521 -4.703 -4.871 1.00 85.69 187 ASN A N 1
ATOM 1503 C CA . ASN A 1 187 ? 10.179 -5.600 -3.770 1.00 85.69 187 ASN A CA 1
ATOM 1504 C C . ASN A 1 187 ? 11.374 -5.791 -2.817 1.00 85.69 187 ASN A C 1
ATOM 1506 O O . ASN A 1 187 ? 12.483 -5.308 -3.065 1.00 85.69 187 ASN A O 1
ATOM 1510 N N . LYS A 1 188 ? 11.161 -6.551 -1.739 1.00 84.31 188 LYS A N 1
ATOM 1511 C CA . LYS A 1 188 ? 12.195 -6.897 -0.746 1.00 84.31 188 LYS A CA 1
ATOM 1512 C C . LYS A 1 188 ? 13.441 -7.597 -1.315 1.00 84.31 188 LYS A C 1
ATOM 1514 O O . LYS A 1 188 ? 14.503 -7.500 -0.712 1.00 84.31 188 LYS A O 1
ATOM 1519 N N . ASP A 1 189 ? 13.321 -8.275 -2.458 1.00 80.94 189 ASP A N 1
ATOM 1520 C CA . ASP A 1 189 ? 14.434 -8.965 -3.126 1.00 80.94 189 ASP A CA 1
ATOM 1521 C C . ASP A 1 189 ? 15.201 -8.026 -4.079 1.00 80.94 189 ASP A C 1
ATOM 1523 O O . ASP A 1 189 ? 16.109 -8.455 -4.788 1.00 80.94 189 ASP A O 1
ATOM 1527 N N . GLY A 1 190 ? 14.817 -6.744 -4.137 1.00 79.50 190 GLY A N 1
ATOM 1528 C CA . GLY A 1 190 ? 15.416 -5.743 -5.016 1.00 79.50 190 GLY A CA 1
ATOM 1529 C C . GLY A 1 190 ? 14.991 -5.861 -6.481 1.00 79.50 190 GLY A C 1
ATOM 1530 O O . GLY A 1 190 ? 15.613 -5.239 -7.341 1.00 79.50 190 GLY A O 1
ATOM 1531 N N . LYS A 1 191 ? 13.945 -6.638 -6.792 1.00 78.69 191 LYS A N 1
ATOM 1532 C CA . LYS A 1 191 ? 13.393 -6.733 -8.151 1.00 78.69 191 LYS A CA 1
ATOM 1533 C C . LYS A 1 191 ? 12.392 -5.617 -8.393 1.00 78.69 191 LYS A C 1
ATOM 1535 O O . LYS A 1 191 ? 11.596 -5.304 -7.511 1.00 78.69 191 LYS A O 1
ATOM 1540 N N . ILE A 1 192 ? 12.417 -5.056 -9.599 1.00 79.69 192 ILE A N 1
ATOM 1541 C CA . ILE A 1 192 ? 11.429 -4.069 -10.040 1.00 79.69 192 ILE A CA 1
ATOM 1542 C C . ILE A 1 192 ? 10.051 -4.733 -10.053 1.00 79.69 192 ILE A C 1
ATOM 1544 O O . ILE A 1 192 ? 9.887 -5.809 -10.623 1.00 79.69 192 ILE A O 1
ATOM 1548 N N . VAL A 1 193 ? 9.078 -4.089 -9.416 1.00 82.00 193 VAL A N 1
ATOM 1549 C CA . VAL A 1 193 ? 7.676 -4.530 -9.404 1.00 82.00 193 VAL A CA 1
ATOM 1550 C C . VAL A 1 193 ? 6.853 -3.710 -10.384 1.00 82.00 193 VAL A C 1
ATOM 1552 O O . VAL A 1 193 ? 6.036 -4.251 -11.120 1.00 82.00 193 VAL A O 1
ATOM 1555 N N . THR A 1 194 ? 7.076 -2.400 -10.398 1.00 81.56 194 THR A N 1
ATOM 1556 C CA . THR A 1 194 ? 6.395 -1.462 -11.287 1.00 81.56 194 THR A CA 1
ATOM 1557 C C . THR A 1 194 ? 7.179 -0.157 -11.353 1.00 81.56 194 THR A C 1
ATOM 1559 O O . THR A 1 194 ? 8.141 0.066 -10.608 1.00 81.56 194 THR A O 1
ATOM 1562 N N . ASP A 1 195 ? 6.749 0.725 -12.236 1.00 84.81 195 ASP A N 1
ATOM 1563 C CA . ASP A 1 195 ? 7.335 2.023 -12.454 1.00 84.81 195 ASP A CA 1
ATOM 1564 C C . ASP A 1 195 ? 6.344 3.028 -13.028 1.00 84.81 195 ASP A C 1
ATOM 1566 O O . ASP A 1 195 ? 5.330 2.687 -13.637 1.00 84.81 195 ASP A O 1
ATOM 1570 N N . TRP A 1 196 ? 6.710 4.294 -12.888 1.00 87.56 196 TRP A N 1
ATOM 1571 C CA . TRP A 1 196 ? 5.961 5.420 -13.400 1.00 87.56 196 TRP A CA 1
ATOM 1572 C C . TRP A 1 196 ? 6.903 6.417 -14.057 1.00 87.56 196 TRP A C 1
ATOM 1574 O O . TRP A 1 196 ? 7.933 6.782 -13.494 1.00 87.56 196 TRP A O 1
ATOM 1584 N N . GLU A 1 197 ? 6.513 6.942 -15.217 1.00 90.06 197 GLU A N 1
ATOM 1585 C CA . GLU A 1 197 ? 7.080 8.187 -15.728 1.00 90.06 197 GLU A CA 1
ATOM 1586 C C . GLU A 1 197 ? 6.227 9.355 -15.236 1.00 90.06 197 GLU A C 1
ATOM 1588 O O . GLU A 1 197 ? 5.056 9.491 -15.594 1.00 90.06 197 GLU A O 1
ATOM 1593 N N . LEU A 1 198 ? 6.826 10.199 -14.407 1.00 90.38 198 LEU A N 1
ATOM 1594 C CA . LEU A 1 19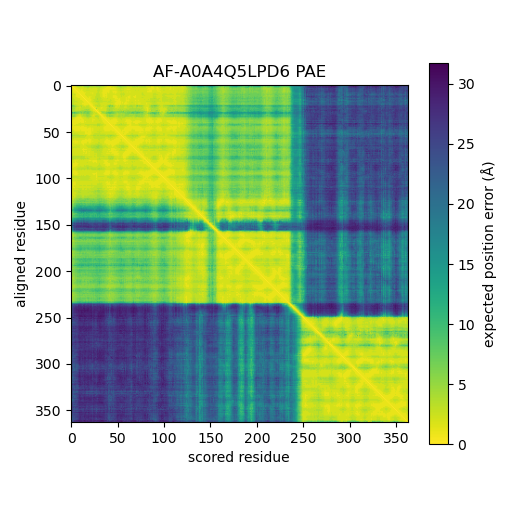8 ? 6.170 11.321 -13.764 1.00 90.38 198 LEU A CA 1
ATOM 1595 C C . LEU A 1 198 ? 6.588 12.621 -14.451 1.00 90.38 198 LEU A C 1
ATOM 1597 O O . LEU A 1 198 ? 7.747 13.023 -14.405 1.00 90.38 198 LEU A O 1
ATOM 1601 N N . GLN A 1 199 ? 5.627 13.258 -15.120 1.00 92.94 199 GLN A N 1
ATOM 1602 C CA . GLN A 1 199 ? 5.812 14.499 -15.873 1.00 92.94 199 GLN A CA 1
ATOM 1603 C C . GLN A 1 199 ? 5.733 15.723 -14.954 1.00 92.94 199 GLN A C 1
ATOM 1605 O O . GLN A 1 199 ? 4.965 15.733 -13.995 1.00 92.94 199 GLN A O 1
ATOM 1610 N N . GLY A 1 200 ? 6.468 16.784 -15.291 1.00 92.25 200 GLY A N 1
ATOM 1611 C CA . GLY A 1 200 ? 6.349 18.101 -14.651 1.00 92.25 200 GLY A CA 1
ATOM 1612 C C . GLY A 1 200 ? 7.564 18.535 -13.832 1.00 92.25 200 GLY A C 1
ATOM 1613 O O . GLY A 1 200 ? 7.741 19.731 -13.615 1.00 92.25 200 GLY A O 1
ATOM 1614 N N . ALA A 1 201 ? 8.453 17.610 -13.475 1.00 94.56 201 ALA A N 1
ATOM 1615 C CA . ALA A 1 201 ? 9.741 17.897 -12.848 1.00 94.56 201 ALA A CA 1
ATOM 1616 C C . ALA A 1 201 ? 10.838 17.001 -13.441 1.00 94.56 201 ALA A C 1
ATOM 1618 O O . ALA A 1 201 ? 10.549 15.982 -14.060 1.00 94.56 201 ALA A O 1
ATOM 1619 N N . ARG A 1 202 ? 12.094 17.407 -13.266 1.00 93.25 202 ARG A N 1
ATOM 1620 C CA . ARG A 1 202 ? 13.303 16.639 -13.600 1.00 93.25 202 ARG A CA 1
ATOM 1621 C C . ARG A 1 202 ? 14.391 16.981 -12.597 1.00 93.25 202 ARG A C 1
ATOM 1623 O O . ARG A 1 202 ? 14.304 18.041 -11.969 1.00 93.25 202 ARG A O 1
ATOM 1630 N N . HIS A 1 203 ? 15.422 16.151 -12.517 1.00 90.75 203 HIS A N 1
ATOM 1631 C CA . HIS A 1 203 ? 16.516 16.313 -11.559 1.00 90.75 203 HIS A CA 1
ATOM 1632 C C . HIS A 1 203 ? 15.959 16.444 -10.144 1.00 90.75 203 HIS A C 1
ATOM 1634 O O . HIS A 1 203 ? 16.073 17.497 -9.520 1.00 90.75 203 HIS A O 1
ATOM 1640 N N . ILE A 1 204 ? 15.254 15.412 -9.685 1.00 92.25 204 ILE A N 1
ATOM 1641 C CA . ILE A 1 204 ? 14.630 15.429 -8.364 1.00 92.25 204 ILE A CA 1
ATOM 1642 C C . ILE A 1 204 ? 15.724 15.518 -7.301 1.00 92.25 204 ILE A C 1
ATOM 1644 O O . ILE A 1 204 ? 16.635 14.695 -7.268 1.00 92.25 204 ILE A O 1
ATOM 1648 N N . THR A 1 205 ? 15.623 16.530 -6.443 1.00 89.31 205 THR A N 1
ATOM 1649 C CA . THR A 1 205 ? 16.587 16.870 -5.386 1.00 89.31 205 THR A CA 1
ATOM 1650 C C . THR A 1 205 ? 15.962 16.866 -4.000 1.00 89.31 205 THR A C 1
ATOM 1652 O O . THR A 1 205 ? 16.662 17.097 -3.017 1.00 89.31 205 THR A O 1
ATOM 1655 N N . ASN A 1 206 ? 14.654 16.622 -3.887 1.00 90.38 206 ASN A N 1
ATOM 1656 C CA . ASN A 1 206 ? 13.999 16.485 -2.598 1.00 90.38 206 ASN A CA 1
ATOM 1657 C C . ASN A 1 206 ? 12.742 15.616 -2.690 1.00 90.38 206 ASN A C 1
ATOM 1659 O O . ASN A 1 206 ? 11.988 15.684 -3.665 1.00 90.38 206 ASN A O 1
ATOM 1663 N N . LEU A 1 207 ? 12.518 14.820 -1.649 1.00 94.50 207 LEU A N 1
ATOM 1664 C CA . LEU A 1 207 ? 11.290 14.070 -1.432 1.00 94.50 207 LEU A CA 1
ATOM 1665 C C . LEU A 1 207 ? 10.725 14.493 -0.076 1.00 94.50 207 LEU A C 1
ATOM 1667 O O . LEU A 1 207 ? 11.456 14.556 0.909 1.00 94.50 207 LEU A O 1
ATOM 1671 N N . VAL A 1 208 ? 9.423 14.759 -0.007 1.00 95.69 208 VAL A N 1
ATOM 1672 C CA . VAL A 1 208 ? 8.744 15.102 1.250 1.00 95.69 208 VAL A CA 1
ATOM 1673 C C . VAL A 1 208 ? 7.479 14.272 1.384 1.00 95.69 208 VAL A C 1
ATOM 1675 O O . VAL A 1 208 ? 6.616 14.318 0.507 1.00 95.69 208 VAL A O 1
ATOM 1678 N N . VAL A 1 209 ? 7.349 13.545 2.494 1.00 96.00 209 VAL A N 1
ATOM 1679 C CA . VAL A 1 209 ? 6.098 12.874 2.867 1.00 96.00 209 VAL A CA 1
ATOM 1680 C C . VAL A 1 209 ? 5.229 13.862 3.637 1.00 96.00 209 VAL A C 1
ATOM 1682 O O . VAL A 1 209 ? 5.575 14.302 4.730 1.00 96.00 209 VAL A O 1
ATOM 1685 N N . ASP A 1 210 ? 4.084 14.204 3.062 1.00 94.12 210 ASP A N 1
ATOM 1686 C CA . ASP A 1 210 ? 3.060 15.038 3.677 1.00 94.12 210 ASP A CA 1
ATOM 1687 C C . ASP A 1 210 ? 2.006 14.119 4.305 1.00 94.12 210 ASP A C 1
ATOM 1689 O O . ASP A 1 210 ? 1.114 13.597 3.629 1.00 94.12 210 ASP A O 1
ATOM 1693 N N . LEU A 1 211 ? 2.158 13.897 5.614 1.00 89.44 211 LEU A N 1
ATOM 1694 C CA . LEU A 1 211 ? 1.264 13.062 6.415 1.00 89.44 211 LEU A CA 1
ATOM 1695 C C . LEU A 1 211 ? -0.163 13.621 6.441 1.00 89.44 211 LEU A C 1
ATOM 1697 O O . LEU A 1 211 ? -1.122 12.861 6.381 1.00 89.44 211 LEU A O 1
ATOM 1701 N N . GLN A 1 212 ? -0.328 14.942 6.511 1.00 88.19 212 GLN A N 1
ATOM 1702 C CA . GLN A 1 212 ? -1.649 15.555 6.648 1.00 88.19 212 GLN A CA 1
ATOM 1703 C C . GLN A 1 212 ? -2.504 15.328 5.399 1.00 88.19 212 GLN A C 1
ATOM 1705 O O . GLN A 1 212 ? -3.683 14.996 5.509 1.00 88.19 212 GLN A O 1
ATOM 1710 N N . ASN A 1 213 ? -1.902 15.473 4.219 1.00 90.12 213 ASN A N 1
ATOM 1711 C CA . ASN A 1 213 ? -2.598 15.327 2.940 1.00 90.12 213 ASN A CA 1
ATOM 1712 C C . ASN A 1 213 ? -2.391 13.951 2.289 1.00 90.12 213 ASN A C 1
ATOM 1714 O O . ASN A 1 213 ? -2.749 13.777 1.126 1.00 90.12 213 ASN A O 1
ATOM 1718 N N . LYS A 1 214 ? -1.793 12.992 3.013 1.00 91.81 214 LYS A N 1
ATOM 1719 C CA . LYS A 1 214 ? -1.503 11.624 2.552 1.00 91.81 214 LYS A CA 1
ATOM 1720 C C . LYS A 1 214 ? -0.860 11.585 1.160 1.00 91.81 214 LYS A C 1
ATOM 1722 O O . LYS A 1 214 ? -1.332 10.898 0.250 1.00 91.81 214 LYS A O 1
ATOM 1727 N N . ARG A 1 215 ? 0.213 12.358 0.977 1.00 95.44 215 ARG A N 1
ATOM 1728 C CA . ARG A 1 215 ? 0.912 12.487 -0.311 1.00 95.44 215 ARG A CA 1
ATOM 1729 C C . ARG A 1 215 ? 2.427 12.529 -0.162 1.00 95.44 215 ARG A C 1
ATOM 1731 O O . ARG A 1 215 ? 2.954 12.751 0.924 1.00 95.44 215 ARG A O 1
ATOM 1738 N N . VAL A 1 216 ? 3.121 12.317 -1.270 1.00 97.56 216 VAL A N 1
ATOM 1739 C CA . VAL A 1 216 ? 4.564 12.483 -1.420 1.00 97.56 216 VAL A CA 1
ATOM 1740 C C . VAL A 1 216 ? 4.809 13.536 -2.492 1.00 97.56 216 VAL A C 1
ATOM 1742 O O . VAL A 1 216 ? 4.240 13.472 -3.584 1.00 97.56 216 VAL A O 1
ATOM 1745 N N . ASN A 1 217 ? 5.642 14.517 -2.165 1.00 97.56 217 ASN A N 1
ATOM 1746 C CA . ASN A 1 217 ? 6.076 15.565 -3.076 1.00 97.56 217 ASN A CA 1
ATOM 1747 C C . ASN A 1 217 ? 7.494 15.265 -3.554 1.00 97.56 217 ASN A C 1
ATOM 1749 O O . ASN A 1 217 ? 8.385 15.028 -2.740 1.00 97.56 217 ASN A O 1
ATOM 1753 N N . PHE A 1 218 ? 7.685 15.305 -4.866 1.00 96.56 218 PHE A N 1
ATOM 1754 C CA . PHE A 1 218 ? 8.962 15.138 -5.547 1.00 96.56 218 PHE A CA 1
ATOM 1755 C C . PHE A 1 218 ? 9.346 16.487 -6.146 1.00 96.56 218 PHE A C 1
ATOM 1757 O O . PHE A 1 218 ? 8.740 16.921 -7.129 1.00 96.56 218 PHE A O 1
ATOM 1764 N N . THR A 1 219 ? 10.319 17.165 -5.545 1.00 95.31 219 THR A N 1
ATOM 1765 C CA . THR A 1 219 ? 10.779 18.484 -5.993 1.00 95.31 219 THR A CA 1
ATOM 1766 C C . THR A 1 219 ? 12.096 18.333 -6.735 1.00 95.31 219 THR A C 1
ATOM 1768 O O . THR A 1 219 ? 13.024 17.690 -6.243 1.00 95.31 219 THR A O 1
ATOM 1771 N N . GLY A 1 220 ? 12.169 18.907 -7.933 1.00 92.62 220 GLY A N 1
ATOM 1772 C CA . GLY A 1 220 ? 13.375 18.922 -8.753 1.00 92.62 220 GLY A CA 1
ATOM 1773 C C . GLY A 1 220 ? 13.799 20.326 -9.154 1.00 92.62 220 GLY A C 1
ATOM 1774 O O . GLY A 1 220 ? 13.548 21.302 -8.448 1.00 92.62 220 GLY A O 1
ATOM 1775 N N . GLN A 1 221 ? 14.450 20.432 -10.309 1.00 91.31 221 GLN A N 1
ATOM 1776 C CA . GLN A 1 221 ? 15.001 21.687 -10.815 1.00 91.31 221 GLN A CA 1
ATOM 1777 C C . GLN A 1 221 ? 13.963 22.824 -10.860 1.00 91.31 221 GLN A C 1
ATOM 1779 O O . GLN A 1 221 ? 12.832 22.637 -11.316 1.00 91.31 221 GLN A O 1
ATOM 1784 N N . SER A 1 222 ? 14.400 24.026 -10.462 1.00 92.25 222 SER A N 1
ATOM 1785 C CA . SER A 1 222 ? 13.573 25.243 -10.420 1.00 92.25 222 SER A CA 1
ATOM 1786 C C . SER A 1 222 ? 12.335 25.100 -9.527 1.00 92.25 222 SER A C 1
ATOM 1788 O O . SER A 1 222 ? 11.278 25.633 -9.859 1.00 92.25 222 SER A O 1
ATOM 1790 N N . ASP A 1 223 ? 12.456 24.324 -8.446 1.00 92.12 223 ASP A N 1
ATOM 1791 C CA . ASP A 1 223 ? 11.415 24.057 -7.444 1.00 92.12 223 ASP A CA 1
ATOM 1792 C C . ASP A 1 223 ? 10.124 23.444 -8.010 1.00 92.12 223 ASP A C 1
ATOM 1794 O O . ASP A 1 223 ? 9.075 23.405 -7.356 1.00 92.12 223 ASP A O 1
ATOM 1798 N N . LYS A 1 224 ? 10.190 22.906 -9.234 1.00 95.81 224 LYS A N 1
ATOM 1799 C CA . LYS A 1 224 ? 9.065 22.197 -9.835 1.00 95.81 224 LYS A CA 1
ATOM 1800 C C . LYS A 1 224 ? 8.778 20.946 -9.026 1.00 95.81 224 LYS A C 1
ATOM 1802 O O . LYS A 1 224 ? 9.671 20.135 -8.783 1.00 95.81 224 LYS A O 1
ATOM 1807 N N . THR A 1 225 ? 7.518 20.797 -8.637 1.00 96.94 225 THR A N 1
ATOM 1808 C CA . THR A 1 225 ? 7.073 19.725 -7.753 1.00 96.94 225 THR A CA 1
ATOM 1809 C C . THR A 1 225 ? 6.019 18.874 -8.443 1.00 96.94 225 THR A C 1
ATOM 1811 O O . THR A 1 225 ? 5.054 19.396 -8.999 1.00 96.94 225 THR A O 1
ATOM 1814 N N . VAL A 1 226 ? 6.207 17.558 -8.391 1.00 97.31 226 VAL A N 1
ATOM 1815 C CA . VAL A 1 226 ? 5.197 16.562 -8.755 1.00 97.31 226 VAL A CA 1
ATOM 1816 C C . VAL A 1 226 ? 4.693 15.910 -7.476 1.00 97.31 226 VAL A C 1
ATOM 1818 O O . VAL A 1 226 ? 5.480 15.578 -6.594 1.00 97.31 226 VAL A O 1
ATOM 1821 N N . THR A 1 227 ? 3.385 15.714 -7.375 1.00 97.31 227 THR A N 1
ATOM 1822 C CA . THR A 1 227 ? 2.734 15.149 -6.190 1.00 97.31 227 THR A CA 1
ATOM 1823 C C . THR A 1 227 ? 2.074 13.817 -6.531 1.00 97.31 227 THR A C 1
ATOM 1825 O O . THR A 1 227 ? 1.443 13.679 -7.584 1.00 97.31 227 THR A O 1
ATOM 1828 N N . ARG A 1 228 ? 2.197 12.845 -5.623 1.00 96.31 228 ARG A N 1
ATOM 1829 C CA . ARG A 1 228 ? 1.454 11.580 -5.659 1.00 96.31 228 ARG A CA 1
ATOM 1830 C C . ARG A 1 228 ? 0.809 11.296 -4.315 1.00 96.31 228 ARG A C 1
ATOM 1832 O O . ARG A 1 228 ? 1.455 11.441 -3.281 1.00 96.31 228 ARG A O 1
ATOM 1839 N N . THR A 1 229 ? -0.455 10.908 -4.323 1.00 94.12 229 THR A N 1
ATOM 1840 C CA . THR A 1 229 ? -1.150 10.411 -3.132 1.00 94.12 229 THR A CA 1
ATOM 1841 C C . THR A 1 229 ? -0.600 9.042 -2.737 1.00 94.12 229 THR A C 1
ATOM 1843 O O . THR A 1 229 ? -0.011 8.336 -3.553 1.00 94.12 229 THR A O 1
ATOM 1846 N N . TRP A 1 230 ? -0.776 8.643 -1.480 1.00 91.12 230 TRP A N 1
ATOM 1847 C CA . TRP A 1 230 ? -0.348 7.312 -1.043 1.00 91.12 230 TRP A CA 1
ATOM 1848 C C . TRP A 1 230 ? -1.108 6.195 -1.755 1.00 91.12 230 TRP A C 1
ATOM 1850 O O . TRP A 1 230 ? -0.514 5.164 -2.042 1.00 91.12 230 TRP A O 1
ATOM 1860 N N . ASP A 1 231 ? -2.379 6.408 -2.094 1.00 86.69 231 ASP A N 1
ATOM 1861 C CA . ASP A 1 231 ? -3.159 5.417 -2.836 1.00 86.69 231 ASP A CA 1
ATOM 1862 C C . ASP A 1 231 ? -2.650 5.253 -4.278 1.00 86.69 231 ASP A C 1
ATOM 1864 O O . ASP A 1 231 ? -2.590 4.130 -4.765 1.00 86.69 231 ASP A O 1
ATOM 1868 N N . GLU A 1 232 ? -2.189 6.329 -4.933 1.00 85.62 232 GLU A N 1
ATOM 1869 C CA . GLU A 1 232 ? -1.525 6.247 -6.249 1.00 85.62 232 GLU A CA 1
ATOM 1870 C C . GLU A 1 232 ? -0.168 5.531 -6.199 1.00 85.62 232 GLU A C 1
ATOM 1872 O O . GLU A 1 232 ? 0.293 5.022 -7.219 1.00 85.62 232 GLU A O 1
ATOM 1877 N N . LEU A 1 233 ? 0.496 5.531 -5.039 1.00 90.12 233 LEU A N 1
ATOM 1878 C CA . LEU A 1 233 ? 1.775 4.846 -4.842 1.00 90.12 233 LEU A CA 1
ATOM 1879 C C . LEU A 1 233 ? 1.605 3.4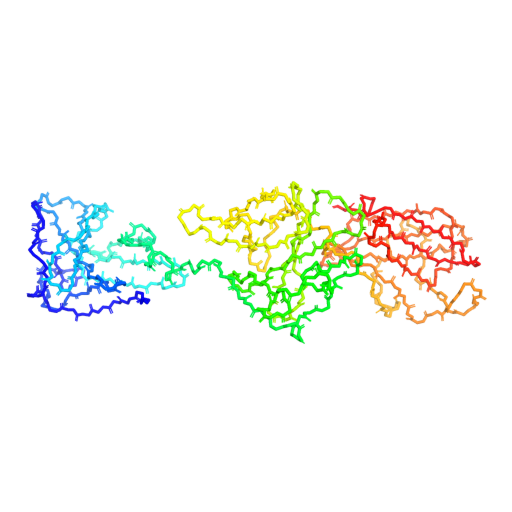00 -4.372 1.00 90.12 233 LEU A C 1
ATOM 1881 O O . LEU A 1 233 ? 2.553 2.631 -4.480 1.00 90.12 233 LEU A O 1
ATOM 1885 N N . ARG A 1 234 ? 0.439 3.023 -3.836 1.00 87.19 234 ARG A N 1
ATOM 1886 C CA . ARG A 1 234 ? 0.218 1.694 -3.263 1.00 87.19 234 ARG A CA 1
ATOM 1887 C C . ARG A 1 234 ? 0.194 0.629 -4.363 1.00 87.19 234 ARG A C 1
ATOM 1889 O O . ARG A 1 234 ? -0.594 0.700 -5.303 1.00 87.19 234 ARG A O 1
ATOM 1896 N N . ILE A 1 235 ? 1.011 -0.406 -4.190 1.00 83.00 235 ILE A N 1
ATOM 1897 C CA . ILE A 1 235 ? 1.031 -1.594 -5.049 1.00 83.00 235 ILE A CA 1
ATOM 1898 C C . ILE A 1 235 ? 0.117 -2.630 -4.400 1.00 83.00 235 ILE A C 1
ATOM 1900 O O . ILE A 1 235 ? 0.375 -3.100 -3.295 1.00 83.00 235 ILE A O 1
ATOM 1904 N N . SER A 1 236 ? -1.003 -2.948 -5.044 1.00 65.25 236 SER A N 1
ATOM 1905 C CA . SER A 1 236 ? -2.060 -3.767 -4.446 1.00 65.25 236 SER A CA 1
ATOM 1906 C C . SER A 1 236 ? -1.728 -5.263 -4.498 1.00 65.25 236 SER A C 1
ATOM 1908 O O . SER A 1 236 ? -2.256 -5.988 -5.330 1.00 65.25 236 SER A O 1
ATOM 1910 N N . GLY A 1 237 ? -0.892 -5.728 -3.562 1.00 48.75 237 GLY A N 1
ATOM 1911 C CA . GLY A 1 237 ? -0.607 -7.145 -3.299 1.00 48.75 237 GLY A CA 1
ATOM 1912 C C . GLY A 1 237 ? -0.052 -7.944 -4.494 1.00 48.75 237 GLY A C 1
ATOM 1913 O O . GLY A 1 237 ? 0.034 -7.455 -5.620 1.00 48.75 237 GLY A O 1
ATOM 1914 N N . PRO A 1 238 ? 0.346 -9.208 -4.286 1.00 36.69 238 PRO A N 1
ATOM 1915 C CA . PRO A 1 238 ? 0.698 -10.089 -5.388 1.00 36.69 238 PRO A CA 1
ATOM 1916 C C . PRO A 1 238 ? -0.590 -10.513 -6.112 1.00 36.69 238 PRO A C 1
ATOM 1918 O O . PRO A 1 238 ? -1.178 -11.535 -5.772 1.00 36.69 238 PRO A O 1
ATOM 1921 N N . GLY A 1 239 ? -1.052 -9.717 -7.082 1.00 36.09 239 GLY A N 1
ATOM 1922 C CA . GLY A 1 239 ? -2.045 -10.177 -8.060 1.00 36.09 239 GLY A CA 1
ATOM 1923 C C . GLY A 1 239 ? -3.273 -9.310 -8.335 1.00 36.09 239 GLY A C 1
ATOM 1924 O O . GLY A 1 239 ? -4.249 -9.873 -8.815 1.00 36.09 239 GLY A O 1
ATOM 1925 N N . ASN A 1 240 ? -3.274 -7.995 -8.089 1.00 35.94 240 ASN A N 1
ATOM 1926 C CA . ASN A 1 240 ? -4.343 -7.140 -8.619 1.00 35.94 240 ASN A CA 1
ATOM 1927 C C . ASN A 1 240 ? -3.816 -6.110 -9.621 1.00 35.94 240 ASN A C 1
ATOM 1929 O O . ASN A 1 240 ? -3.101 -5.169 -9.279 1.00 35.94 240 ASN A O 1
ATOM 1933 N N . ASP A 1 241 ? -4.242 -6.315 -10.866 1.00 41.59 241 ASP A N 1
ATOM 1934 C CA . ASP A 1 241 ? -4.103 -5.441 -12.022 1.00 41.59 241 ASP A CA 1
ATOM 1935 C C . ASP A 1 241 ? -4.802 -4.093 -11.792 1.00 41.59 241 ASP A C 1
ATOM 1937 O O . ASP A 1 241 ? -5.886 -3.814 -12.304 1.00 41.59 241 ASP A O 1
ATOM 1941 N N . ALA A 1 242 ? -4.165 -3.204 -11.036 1.00 34.78 242 ALA A N 1
ATOM 1942 C CA . ALA A 1 242 ? -4.380 -1.782 -11.227 1.00 34.78 242 ALA A CA 1
ATOM 1943 C C . ALA A 1 242 ? -3.504 -1.354 -12.405 1.00 34.78 242 ALA A C 1
ATOM 1945 O O . ALA A 1 242 ? -2.296 -1.159 -12.271 1.00 34.78 242 ALA A O 1
ATOM 1946 N N . ALA A 1 243 ? -4.134 -1.248 -13.574 1.00 37.31 243 ALA A N 1
ATOM 1947 C CA . ALA A 1 243 ? -3.569 -0.715 -14.801 1.00 37.31 243 ALA A CA 1
ATOM 1948 C C . ALA A 1 243 ? -2.929 0.668 -14.569 1.00 37.31 243 ALA A C 1
ATOM 1950 O O . ALA A 1 243 ? -3.546 1.713 -14.756 1.00 37.31 243 ALA A O 1
ATOM 1951 N N . SER A 1 244 ? -1.656 0.676 -14.188 1.00 36.25 244 SER A N 1
ATOM 1952 C CA . SER A 1 244 ? -0.760 1.804 -14.375 1.00 36.25 244 SER A CA 1
ATOM 1953 C C . SER A 1 244 ? 0.368 1.300 -15.259 1.00 36.25 244 SER A C 1
ATOM 1955 O O . SER A 1 244 ? 0.965 0.256 -15.015 1.00 36.25 244 SER A O 1
ATOM 1957 N N . SER A 1 245 ? 0.541 1.984 -16.380 1.00 39.19 245 SER A N 1
ATOM 1958 C CA . SER A 1 245 ? 1.430 1.640 -17.477 1.00 39.19 245 SER A CA 1
ATOM 1959 C C . SER A 1 245 ? 2.887 1.531 -17.016 1.00 39.19 245 SER A C 1
ATOM 1961 O O . SER A 1 245 ? 3.631 2.505 -17.143 1.00 39.19 245 SER A O 1
ATOM 1963 N N . GLY A 1 246 ? 3.299 0.366 -16.515 1.00 41.34 246 GLY A N 1
ATOM 1964 C CA . GLY A 1 246 ? 4.702 0.085 -16.239 1.00 41.34 246 GLY A CA 1
ATOM 1965 C C . GLY A 1 246 ? 5.493 0.183 -17.541 1.00 41.34 246 GLY A C 1
ATOM 1966 O O . GLY A 1 246 ? 5.401 -0.696 -18.402 1.00 41.34 246 GLY A O 1
ATOM 1967 N N . LYS A 1 247 ? 6.233 1.280 -17.734 1.00 44.34 247 LYS A N 1
ATOM 1968 C CA . LYS A 1 247 ? 7.180 1.435 -18.850 1.00 44.34 247 LYS A CA 1
ATOM 1969 C C . LYS A 1 247 ? 8.409 0.530 -18.644 1.00 44.34 247 LYS A C 1
ATOM 1971 O O . LYS A 1 247 ? 9.143 0.308 -19.605 1.00 44.34 247 LYS A O 1
ATOM 1976 N N . PHE A 1 248 ? 8.576 -0.038 -17.452 1.00 43.44 248 PHE A N 1
ATOM 1977 C CA . PHE A 1 248 ? 9.588 -0.995 -17.008 1.00 43.44 248 PHE A CA 1
ATOM 1978 C C . PHE A 1 248 ? 9.007 -2.304 -16.438 1.00 43.44 248 PHE A C 1
ATOM 1980 O O . PHE A 1 248 ? 9.767 -3.076 -15.853 1.00 43.44 248 PHE A O 1
ATOM 1987 N N . ALA A 1 249 ? 7.746 -2.661 -16.727 1.00 52.34 249 ALA A N 1
ATOM 1988 C CA . ALA A 1 249 ? 7.427 -4.076 -16.955 1.00 52.34 249 ALA A CA 1
ATOM 1989 C C . ALA A 1 249 ? 8.166 -4.486 -18.243 1.00 52.34 249 ALA A C 1
ATOM 1991 O O . ALA A 1 249 ? 7.590 -4.501 -19.333 1.00 52.34 249 ALA A O 1
ATOM 1992 N N . GLN A 1 250 ? 9.494 -4.609 -18.152 1.00 64.25 250 GLN A N 1
ATOM 1993 C CA . GLN A 1 250 ? 10.357 -4.721 -19.317 1.00 64.25 250 GLN A CA 1
ATOM 1994 C C . GLN A 1 250 ? 10.027 -6.017 -20.048 1.00 64.25 250 GLN A C 1
ATOM 1996 O O . GLN A 1 250 ? 9.800 -7.051 -19.424 1.00 64.25 250 GLN A O 1
ATOM 2001 N N . MET A 1 251 ? 10.012 -5.953 -21.380 1.00 80.06 251 MET A N 1
ATOM 2002 C CA . MET A 1 251 ? 10.199 -7.166 -22.162 1.00 80.06 251 MET A CA 1
ATOM 2003 C C . MET A 1 251 ? 11.553 -7.748 -21.786 1.00 80.06 251 MET A C 1
ATOM 2005 O O . MET A 1 251 ? 12.589 -7.138 -22.054 1.00 80.06 251 MET A O 1
ATOM 2009 N N . GLU A 1 252 ? 11.536 -8.910 -21.156 1.00 82.31 252 GLU A N 1
ATOM 2010 C CA . GLU A 1 252 ? 12.746 -9.651 -20.840 1.00 82.31 252 GLU A CA 1
ATOM 2011 C C . GLU A 1 252 ? 12.958 -10.730 -21.891 1.00 82.31 252 GLU A C 1
ATOM 2013 O O . GLU A 1 252 ? 12.007 -11.354 -22.354 1.00 82.31 252 GLU A O 1
ATOM 2018 N N . VAL A 1 253 ? 14.215 -10.963 -22.255 1.00 89.75 253 VAL A N 1
ATOM 2019 C CA . VAL A 1 253 ? 14.609 -12.131 -23.039 1.00 89.75 253 VAL A CA 1
ATOM 2020 C C . VAL A 1 253 ? 15.103 -13.217 -22.101 1.00 89.75 253 VAL A C 1
ATOM 2022 O O . VAL A 1 253 ? 15.880 -12.949 -21.185 1.00 89.75 253 VAL A O 1
ATOM 2025 N N . LYS A 1 254 ? 14.680 -14.452 -22.341 1.00 90.62 254 LYS A N 1
ATOM 2026 C CA . LYS A 1 254 ? 15.137 -15.614 -21.585 1.00 90.62 254 LYS A CA 1
ATOM 2027 C C . LYS A 1 254 ? 15.542 -16.721 -22.541 1.00 90.62 254 LYS A C 1
ATOM 2029 O O . LYS A 1 254 ? 14.780 -17.074 -23.435 1.00 90.62 254 LYS A O 1
ATOM 2034 N N . GLU A 1 255 ? 16.723 -17.283 -22.325 1.00 93.31 255 GLU A N 1
ATOM 2035 C CA . GLU A 1 255 ? 17.149 -18.488 -23.028 1.00 93.31 255 GLU A CA 1
ATOM 2036 C C . GLU A 1 255 ? 16.480 -19.722 -22.405 1.00 93.31 255 GLU A C 1
ATOM 2038 O O . GLU A 1 255 ? 16.459 -19.890 -21.181 1.00 93.31 255 GLU A O 1
ATOM 2043 N N . VAL A 1 256 ? 15.895 -20.571 -23.245 1.00 93.31 256 VAL A N 1
ATOM 2044 C CA . VAL A 1 256 ? 15.200 -21.801 -22.851 1.00 93.31 256 VAL A CA 1
ATOM 2045 C C . VAL A 1 256 ? 15.504 -22.923 -23.840 1.00 93.31 256 VAL A C 1
ATOM 2047 O O . VAL A 1 256 ? 15.844 -22.672 -24.994 1.00 93.31 256 VAL A O 1
ATOM 2050 N N . ASP A 1 257 ? 15.387 -24.174 -23.395 1.00 95.06 257 ASP A N 1
ATOM 2051 C CA . ASP A 1 257 ? 15.508 -25.337 -24.282 1.00 95.06 257 ASP A CA 1
ATOM 2052 C C . ASP A 1 257 ? 14.362 -25.325 -25.305 1.00 95.06 257 ASP A C 1
ATOM 2054 O O . ASP A 1 257 ? 13.192 -25.236 -24.937 1.00 95.06 257 ASP A O 1
ATOM 2058 N N . VAL A 1 258 ? 14.689 -25.438 -26.592 1.00 92.62 258 VAL A N 1
ATOM 2059 C CA . VAL A 1 258 ? 13.718 -25.432 -27.701 1.00 92.62 258 VAL A CA 1
ATOM 2060 C C . VAL A 1 258 ? 12.633 -26.505 -27.524 1.00 92.62 258 VAL A C 1
ATOM 2062 O O . VAL A 1 258 ? 11.490 -26.329 -27.950 1.00 92.62 258 VAL A O 1
ATOM 2065 N N . LYS A 1 259 ? 12.949 -27.617 -26.849 1.00 91.88 259 LYS A N 1
ATOM 2066 C CA . LYS A 1 259 ? 12.004 -28.711 -26.589 1.00 91.88 259 LYS A CA 1
ATOM 2067 C C . LYS A 1 259 ? 10.887 -28.338 -25.618 1.00 91.88 259 LYS A C 1
ATOM 2069 O O . LYS A 1 259 ? 9.876 -29.037 -25.603 1.00 91.88 259 LYS A O 1
ATOM 2074 N N . THR A 1 260 ? 11.042 -27.275 -24.826 1.00 92.69 260 THR A N 1
ATOM 2075 C CA . THR A 1 260 ? 9.992 -26.805 -23.907 1.00 92.69 260 THR A CA 1
ATOM 2076 C C . THR A 1 260 ? 8.971 -25.899 -24.588 1.00 92.69 260 THR A C 1
ATOM 2078 O O . THR A 1 260 ? 7.996 -25.505 -23.948 1.00 92.69 260 THR A O 1
ATOM 2081 N N . ALA A 1 261 ? 9.153 -25.600 -25.880 1.00 88.25 261 ALA A N 1
ATOM 2082 C CA . ALA A 1 261 ? 8.214 -24.789 -26.634 1.00 88.25 261 ALA A CA 1
ATOM 2083 C C . ALA A 1 261 ? 6.794 -25.398 -26.627 1.00 88.25 261 ALA A C 1
ATOM 2085 O O . ALA A 1 261 ? 6.640 -26.599 -26.898 1.00 88.25 261 ALA A O 1
ATOM 2086 N N . PRO A 1 262 ? 5.747 -24.587 -26.377 1.00 88.06 262 PRO A N 1
ATOM 2087 C CA . PRO A 1 262 ? 4.355 -25.019 -26.447 1.00 88.06 262 PRO A CA 1
ATOM 2088 C C . PRO A 1 262 ? 3.941 -25.516 -27.839 1.00 88.06 262 PRO A C 1
ATOM 2090 O O . PRO A 1 262 ? 4.673 -25.394 -28.829 1.00 88.06 262 PRO A O 1
ATOM 2093 N N . ALA A 1 263 ? 2.753 -26.117 -27.927 1.00 85.81 263 ALA A N 1
ATOM 2094 C CA . ALA A 1 263 ? 2.180 -26.571 -29.193 1.00 85.81 263 ALA A CA 1
ATOM 2095 C C . ALA A 1 263 ? 1.995 -25.394 -30.163 1.00 85.81 263 ALA A C 1
ATOM 2097 O O . ALA A 1 263 ? 1.348 -24.413 -29.821 1.00 85.81 263 ALA A O 1
ATOM 2098 N N . ILE A 1 264 ? 2.555 -25.506 -31.369 1.00 86.56 264 ILE A N 1
ATOM 2099 C CA . ILE A 1 264 ? 2.412 -24.480 -32.405 1.00 86.56 264 ILE A CA 1
ATOM 2100 C C . ILE A 1 264 ? 0.972 -24.537 -32.943 1.00 86.56 264 ILE A C 1
ATOM 2102 O O . ILE A 1 264 ? 0.502 -25.637 -33.247 1.00 86.56 264 ILE A O 1
ATOM 2106 N N . PRO A 1 265 ? 0.272 -23.395 -33.079 1.00 85.88 265 PRO A N 1
ATOM 2107 C CA . PRO A 1 265 ? -1.013 -23.336 -33.772 1.00 85.88 265 PRO A CA 1
ATOM 2108 C C . PRO A 1 265 ? -0.913 -23.961 -35.172 1.00 85.88 265 PRO A C 1
ATOM 2110 O O . PRO A 1 265 ? -0.024 -23.613 -35.952 1.00 85.88 265 PRO A O 1
ATOM 2113 N N . GLY A 1 266 ? -1.789 -24.924 -35.474 1.00 81.19 266 GLY A N 1
ATOM 2114 C CA . GLY A 1 266 ? -1.682 -25.750 -36.685 1.00 81.19 266 GLY A CA 1
ATOM 2115 C C . GLY A 1 266 ? -1.827 -24.979 -38.001 1.00 81.19 266 GLY A C 1
ATOM 2116 O O . GLY A 1 266 ? -1.407 -25.474 -39.039 1.00 81.19 266 GLY A O 1
ATOM 2117 N N . ASP A 1 267 ? -2.384 -23.771 -37.956 1.00 82.12 267 ASP A N 1
ATOM 2118 C CA . ASP A 1 267 ? -2.572 -22.857 -39.084 1.00 82.12 267 ASP A CA 1
ATOM 2119 C C . ASP A 1 267 ? -1.320 -22.042 -39.448 1.00 82.12 267 ASP A C 1
ATOM 2121 O O . ASP A 1 267 ? -1.292 -21.405 -40.498 1.00 82.12 267 ASP A O 1
ATOM 2125 N N . LEU A 1 268 ? -0.277 -22.048 -38.610 1.00 77.56 268 LEU A N 1
ATOM 2126 C CA . LEU A 1 268 ? 0.912 -21.225 -38.841 1.00 77.56 268 LEU A CA 1
ATOM 2127 C C . LEU A 1 268 ? 1.981 -21.893 -39.718 1.00 77.56 268 LEU A C 1
ATOM 2129 O O . LEU A 1 268 ? 2.835 -21.176 -40.233 1.00 77.56 268 LEU A O 1
ATOM 2133 N N . GLU A 1 269 ? 1.956 -23.219 -39.899 1.00 85.06 269 GLU A N 1
ATOM 2134 C CA . GLU A 1 269 ? 2.985 -23.966 -40.657 1.00 85.06 269 GLU A CA 1
ATOM 2135 C C . GLU A 1 269 ? 4.423 -23.626 -40.192 1.00 85.06 269 GLU A C 1
ATOM 2137 O O . GLU A 1 269 ? 5.325 -23.353 -40.986 1.00 85.06 269 GLU A O 1
ATOM 2142 N N . MET A 1 270 ? 4.639 -23.592 -38.869 1.00 88.19 270 MET A N 1
ATOM 2143 C CA . MET A 1 270 ? 5.918 -23.205 -38.252 1.00 88.19 270 MET A CA 1
ATOM 2144 C C . MET A 1 270 ? 6.615 -24.381 -37.566 1.00 88.19 270 MET A C 1
ATOM 2146 O O . MET A 1 270 ? 5.979 -25.350 -37.149 1.00 88.19 270 MET A O 1
ATOM 2150 N N . GLU A 1 271 ? 7.930 -24.292 -37.417 1.00 86.38 271 GLU A N 1
ATOM 2151 C CA . GLU A 1 271 ? 8.775 -25.279 -36.760 1.00 86.38 271 GLU A CA 1
ATOM 2152 C C . GLU A 1 271 ? 9.569 -24.701 -35.589 1.00 86.38 271 GLU A C 1
ATOM 2154 O O . GLU A 1 271 ? 9.852 -23.505 -35.482 1.00 86.38 271 GLU A O 1
ATOM 2159 N N . ARG A 1 272 ? 9.935 -25.600 -34.673 1.00 86.69 272 ARG A N 1
ATOM 2160 C CA . ARG A 1 272 ? 10.733 -25.305 -33.480 1.00 86.69 272 ARG A CA 1
ATOM 2161 C C . ARG A 1 272 ? 12.217 -25.395 -33.817 1.00 86.69 272 ARG A C 1
ATOM 2163 O O . ARG A 1 272 ? 12.944 -26.133 -33.162 1.00 86.69 272 ARG A O 1
ATOM 2170 N N . THR A 1 273 ? 12.649 -24.685 -34.848 1.00 88.06 273 THR A N 1
ATOM 2171 C CA . THR A 1 273 ? 14.046 -24.700 -35.282 1.00 88.06 273 THR A CA 1
ATOM 2172 C C . THR A 1 273 ? 14.668 -23.343 -35.007 1.00 88.06 273 THR A C 1
ATOM 2174 O O . THR A 1 273 ? 14.099 -22.300 -35.319 1.00 88.06 273 THR A O 1
ATOM 2177 N N . TRP A 1 274 ? 15.833 -23.371 -34.373 1.00 94.81 274 TRP A N 1
ATOM 2178 C CA . TRP A 1 274 ? 16.687 -22.215 -34.134 1.00 94.81 274 TRP A CA 1
ATOM 2179 C C . TRP A 1 274 ? 18.087 -22.584 -34.586 1.00 94.81 274 TRP A C 1
ATOM 2181 O O . TRP A 1 274 ? 18.466 -23.744 -34.480 1.00 94.81 274 TRP A O 1
ATOM 2191 N N . THR A 1 275 ? 18.872 -21.626 -35.055 1.00 95.00 275 THR A N 1
ATOM 2192 C CA . THR A 1 275 ? 20.266 -21.854 -35.451 1.00 95.00 275 THR A CA 1
ATOM 2193 C C . THR A 1 275 ? 21.215 -21.245 -34.425 1.00 95.00 275 THR A C 1
ATOM 2195 O O . THR A 1 275 ? 20.846 -20.350 -33.668 1.00 95.00 275 THR A O 1
ATOM 2198 N N . THR A 1 276 ? 22.461 -21.723 -34.359 1.00 93.38 276 THR A N 1
ATOM 2199 C CA . THR A 1 276 ? 23.441 -21.209 -33.380 1.00 93.38 276 THR A CA 1
ATOM 2200 C C . THR A 1 276 ? 24.068 -19.863 -33.771 1.00 93.38 276 THR A C 1
ATOM 2202 O O . THR A 1 276 ? 24.995 -19.404 -33.106 1.00 93.38 276 THR A O 1
ATOM 2205 N N . GLY A 1 277 ? 23.626 -19.237 -34.866 1.00 93.62 277 GLY A N 1
ATOM 2206 C CA . GLY A 1 277 ? 24.134 -17.944 -35.318 1.00 93.62 277 GLY A CA 1
ATOM 2207 C C . GLY A 1 277 ? 23.691 -17.574 -36.737 1.00 93.62 277 GLY A C 1
ATOM 2208 O O . GLY A 1 277 ? 23.152 -18.408 -37.459 1.00 93.62 277 GLY A O 1
ATOM 2209 N N . PRO A 1 278 ? 23.983 -16.345 -37.194 1.00 92.38 278 PRO A N 1
ATOM 2210 C CA . PRO A 1 278 ? 23.409 -15.780 -38.421 1.00 92.38 278 PRO A CA 1
ATOM 2211 C C . PRO A 1 278 ? 23.775 -16.520 -39.712 1.00 92.38 278 PRO A C 1
ATOM 2213 O O . PRO A 1 278 ? 23.057 -16.412 -40.698 1.00 92.38 278 PRO A O 1
ATOM 2216 N N . ASN A 1 279 ? 24.882 -17.261 -39.734 1.00 92.75 279 ASN A N 1
ATOM 2217 C CA . ASN A 1 279 ? 25.320 -18.046 -40.894 1.00 92.75 279 ASN A CA 1
ATOM 2218 C C . ASN A 1 279 ? 25.514 -19.528 -40.532 1.00 92.75 279 ASN A C 1
ATOM 2220 O O . ASN A 1 279 ? 26.260 -20.239 -41.200 1.00 92.75 279 ASN A O 1
ATOM 2224 N N . ALA A 1 280 ? 24.913 -19.970 -39.425 1.00 89.12 280 ALA A N 1
ATOM 2225 C CA . ALA A 1 280 ? 25.002 -21.347 -38.973 1.00 89.12 280 ALA A CA 1
ATOM 2226 C C . ALA A 1 280 ? 24.056 -22.245 -39.783 1.00 89.12 280 ALA A C 1
ATOM 2228 O O . ALA A 1 280 ? 22.970 -21.831 -40.182 1.00 89.12 280 ALA A O 1
ATOM 2229 N N . HIS A 1 281 ? 24.475 -23.492 -39.994 1.00 85.06 281 HIS A N 1
ATOM 2230 C CA . HIS A 1 281 ? 23.674 -24.542 -40.641 1.00 85.06 281 HIS A CA 1
ATOM 2231 C C . HIS A 1 281 ? 23.363 -25.697 -39.683 1.00 85.06 281 HIS A C 1
ATOM 2233 O O . HIS A 1 281 ? 23.015 -26.794 -40.108 1.00 85.06 281 HIS A O 1
ATOM 2239 N N . ASN A 1 282 ? 23.556 -25.464 -38.387 1.00 92.12 282 ASN A N 1
ATOM 2240 C CA . ASN A 1 282 ? 23.311 -26.419 -37.324 1.00 92.12 282 ASN A CA 1
ATOM 2241 C C . ASN A 1 282 ? 22.275 -25.858 -36.351 1.00 92.12 282 ASN A C 1
ATOM 2243 O O . ASN A 1 282 ? 22.316 -24.676 -35.988 1.00 92.12 282 ASN A O 1
ATOM 2247 N N . ASP A 1 283 ? 21.399 -26.746 -35.898 1.00 92.81 283 ASP A N 1
ATOM 2248 C CA . ASP A 1 283 ? 20.330 -26.396 -34.978 1.00 92.81 283 ASP A CA 1
ATOM 2249 C C . ASP A 1 283 ? 20.884 -26.075 -33.584 1.00 92.81 283 ASP A C 1
ATOM 2251 O O . ASP A 1 283 ? 21.813 -26.716 -33.075 1.00 92.81 283 ASP A O 1
ATOM 2255 N N . SER A 1 284 ? 20.286 -25.075 -32.950 1.00 93.56 284 SER A N 1
ATOM 2256 C CA . SER A 1 284 ? 20.496 -24.724 -31.558 1.00 93.56 284 SER A CA 1
ATOM 2257 C C . SER A 1 284 ? 19.589 -25.562 -30.665 1.00 93.56 284 SER A C 1
ATOM 2259 O O . SER A 1 284 ? 18.409 -25.763 -30.944 1.00 93.56 284 SER A O 1
ATOM 2261 N N . LYS A 1 285 ? 20.133 -26.012 -29.530 1.00 94.50 285 LYS A N 1
ATOM 2262 C CA . LYS A 1 285 ? 19.331 -26.625 -28.457 1.00 94.50 285 LYS A CA 1
ATOM 2263 C C . LYS A 1 285 ? 18.527 -25.589 -27.673 1.00 94.50 285 LYS A C 1
ATOM 2265 O O . LYS A 1 285 ? 17.585 -25.954 -26.977 1.00 94.50 285 LYS A O 1
ATOM 2270 N N . TYR A 1 286 ? 18.912 -24.321 -27.777 1.00 94.06 286 TYR A N 1
ATOM 2271 C CA . TYR A 1 286 ? 18.342 -23.220 -27.020 1.00 94.06 286 TYR A CA 1
ATOM 2272 C C . TYR A 1 286 ? 17.752 -22.160 -27.945 1.00 94.06 286 TYR A C 1
ATOM 2274 O O . TYR A 1 286 ? 18.251 -21.927 -29.047 1.00 94.06 286 TYR A O 1
ATOM 2282 N N . CYS A 1 287 ? 16.697 -21.511 -27.478 1.00 94.88 287 CYS A N 1
ATOM 2283 C CA . CYS A 1 287 ? 16.085 -20.366 -28.131 1.00 94.88 287 CYS A CA 1
ATOM 2284 C C . CYS A 1 287 ? 15.829 -19.255 -27.124 1.00 94.88 287 CYS A C 1
ATOM 2286 O O . CYS A 1 287 ? 15.799 -19.487 -25.913 1.00 94.88 287 CYS A O 1
ATOM 2288 N N . THR A 1 288 ? 15.607 -18.054 -27.644 1.00 95.44 288 THR A N 1
ATOM 2289 C CA . THR A 1 288 ? 15.275 -16.893 -26.828 1.00 95.44 288 THR A CA 1
ATOM 2290 C C . THR A 1 288 ? 13.774 -16.634 -26.885 1.00 95.44 288 THR A C 1
ATOM 2292 O O . THR A 1 288 ? 13.228 -16.368 -27.954 1.00 95.44 288 THR A O 1
ATOM 2295 N N . VAL A 1 289 ? 13.115 -16.670 -25.728 1.00 94.88 289 VAL A N 1
ATOM 2296 C CA . VAL A 1 289 ? 11.711 -16.262 -25.566 1.00 94.88 289 VAL A CA 1
ATOM 2297 C C . VAL A 1 289 ? 11.623 -14.862 -24.982 1.00 94.88 289 VAL A C 1
ATOM 2299 O O . VAL A 1 289 ? 12.548 -14.421 -24.297 1.00 94.88 289 VAL A O 1
ATOM 2302 N N . LEU A 1 290 ? 10.504 -14.176 -25.224 1.00 94.75 290 LEU A N 1
ATOM 2303 C CA . LEU A 1 290 ? 10.210 -12.900 -24.569 1.00 94.75 290 LEU A CA 1
ATOM 2304 C C . LEU A 1 290 ? 9.202 -13.104 -23.446 1.00 94.75 290 LEU A C 1
ATOM 2306 O O . LEU A 1 290 ? 8.229 -13.836 -23.609 1.00 94.75 290 LEU A O 1
ATOM 2310 N N . LEU A 1 291 ? 9.400 -12.412 -22.335 1.00 88.00 291 LEU A N 1
ATOM 2311 C CA . LEU A 1 291 ? 8.451 -12.332 -21.234 1.00 88.00 291 LEU A CA 1
ATOM 2312 C C . LEU A 1 291 ? 7.893 -10.913 -21.195 1.00 88.00 291 LEU A C 1
ATOM 2314 O O . LEU A 1 291 ? 8.664 -9.958 -21.116 1.00 88.00 291 LEU A O 1
ATOM 2318 N N . TYR A 1 292 ? 6.572 -10.762 -21.279 1.00 85.81 292 TYR A N 1
ATOM 2319 C CA . TYR A 1 292 ? 5.936 -9.445 -21.246 1.00 85.81 292 TYR A CA 1
ATOM 2320 C C . TYR A 1 292 ? 4.510 -9.512 -20.716 1.00 85.81 292 TYR A C 1
ATOM 2322 O O . TYR A 1 292 ? 3.699 -10.290 -21.209 1.00 85.81 292 TYR A O 1
ATOM 2330 N N . GLN A 1 293 ? 4.207 -8.681 -19.712 1.00 76.88 293 GLN A N 1
ATOM 2331 C CA . GLN A 1 293 ? 2.867 -8.551 -19.120 1.00 76.88 293 GLN A CA 1
ATOM 2332 C C . GLN A 1 293 ? 2.222 -9.902 -18.758 1.00 76.88 293 GLN A C 1
ATOM 2334 O O . GLN A 1 293 ? 1.072 -10.161 -19.088 1.00 76.88 293 GLN A O 1
ATOM 2339 N N . GLY A 1 294 ? 2.992 -10.795 -18.126 1.00 76.44 294 GLY A N 1
ATOM 2340 C CA . GLY A 1 294 ? 2.514 -12.124 -17.722 1.00 76.44 294 GLY A CA 1
ATOM 2341 C C . GLY A 1 294 ? 2.409 -13.156 -18.852 1.00 76.44 294 GLY A C 1
ATOM 2342 O O . GLY A 1 294 ? 2.068 -14.303 -18.579 1.00 76.44 294 GLY A O 1
ATOM 2343 N N . ASN A 1 295 ? 2.749 -12.785 -20.090 1.00 87.06 295 ASN A N 1
ATOM 2344 C CA . ASN A 1 295 ? 2.746 -13.672 -21.248 1.00 87.06 295 ASN A CA 1
ATOM 2345 C C . ASN A 1 295 ? 4.168 -14.094 -21.642 1.00 87.06 295 ASN A C 1
ATOM 2347 O O . ASN A 1 295 ? 5.131 -13.340 -21.470 1.00 87.06 295 ASN A O 1
ATOM 2351 N N . THR A 1 296 ? 4.285 -15.288 -22.222 1.00 93.50 296 THR A N 1
ATOM 2352 C CA . THR A 1 296 ? 5.517 -15.789 -22.848 1.00 93.50 296 THR A CA 1
ATOM 2353 C C . THR A 1 296 ? 5.356 -15.806 -24.361 1.00 93.50 296 THR A C 1
ATOM 2355 O O . THR A 1 296 ? 4.435 -16.436 -24.881 1.00 93.50 296 THR A O 1
ATOM 2358 N N . TYR A 1 297 ? 6.269 -15.155 -25.075 1.00 96.12 297 TYR A N 1
ATOM 2359 C CA . TYR A 1 297 ? 6.262 -15.073 -26.528 1.00 96.12 297 TYR A CA 1
ATOM 2360 C C . TYR A 1 297 ? 7.359 -15.957 -27.100 1.00 96.12 297 TYR A C 1
ATOM 2362 O O . TYR A 1 297 ? 8.543 -15.786 -26.799 1.00 96.12 297 TYR A O 1
ATOM 2370 N N . TRP A 1 298 ? 6.948 -16.870 -27.965 1.00 96.69 298 TRP A N 1
ATOM 2371 C CA . TRP A 1 298 ? 7.821 -17.769 -28.700 1.00 96.69 298 TRP A CA 1
ATOM 2372 C C . TRP A 1 298 ? 7.900 -17.320 -30.147 1.00 96.69 298 TRP A C 1
ATOM 2374 O O . TRP A 1 298 ? 6.872 -17.022 -30.752 1.00 96.69 298 TRP A O 1
ATOM 2384 N N . ALA A 1 299 ? 9.108 -17.292 -30.700 1.00 96.38 299 ALA A N 1
ATOM 2385 C CA . ALA A 1 299 ? 9.303 -17.127 -32.129 1.00 96.38 299 ALA A CA 1
ATOM 2386 C C . ALA A 1 299 ? 9.690 -18.472 -32.759 1.00 96.38 299 ALA A C 1
ATOM 2388 O O . ALA A 1 299 ? 10.482 -19.236 -32.201 1.00 96.38 299 ALA A O 1
ATOM 2389 N N . PHE A 1 300 ? 9.089 -18.756 -33.905 1.00 94.94 300 PHE A N 1
ATOM 2390 C CA . PHE A 1 300 ? 9.202 -19.999 -34.651 1.00 94.94 300 PHE A CA 1
ATOM 2391 C C . PHE A 1 300 ? 9.578 -19.694 -36.096 1.00 94.94 300 PHE A C 1
ATOM 2393 O O . PHE A 1 300 ? 9.168 -18.668 -36.648 1.00 94.94 300 PHE A O 1
ATOM 2400 N N . ASP A 1 301 ? 10.349 -20.592 -36.695 1.00 91.00 301 ASP A N 1
ATOM 2401 C CA . ASP A 1 301 ? 10.713 -20.499 -38.104 1.00 91.00 301 ASP A CA 1
ATOM 2402 C C . ASP A 1 301 ? 9.635 -21.135 -38.984 1.00 91.00 301 ASP A C 1
ATOM 2404 O O . ASP A 1 301 ? 8.804 -21.902 -38.498 1.00 91.00 301 ASP A O 1
ATOM 2408 N N . ASN A 1 302 ? 9.621 -20.821 -40.274 1.00 89.50 302 ASN A N 1
ATOM 2409 C CA . ASN A 1 302 ? 8.634 -21.377 -41.194 1.00 89.50 302 ASN A CA 1
ATOM 2410 C C . ASN A 1 302 ? 9.065 -22.747 -41.758 1.00 89.50 302 ASN A C 1
ATOM 2412 O O . ASN A 1 302 ? 10.177 -22.889 -42.264 1.00 89.50 302 ASN A O 1
ATOM 2416 N N . GLN A 1 303 ? 8.157 -23.734 -41.762 1.00 87.62 303 GLN A N 1
ATOM 2417 C CA . GLN A 1 303 ? 8.431 -25.110 -42.230 1.00 87.62 303 GLN A CA 1
ATOM 2418 C C . GLN A 1 303 ? 8.770 -25.209 -43.723 1.00 87.62 303 GLN A C 1
ATOM 2420 O O . GLN A 1 303 ? 9.387 -26.175 -44.174 1.00 87.62 303 GLN A O 1
ATOM 2425 N N . HIS A 1 304 ? 8.348 -24.229 -44.519 1.00 87.56 304 HIS A N 1
ATOM 2426 C CA . HIS A 1 304 ? 8.499 -24.225 -45.972 1.00 87.56 304 HIS A CA 1
ATOM 2427 C C . HIS A 1 304 ? 9.639 -23.322 -46.442 1.00 87.56 304 HIS A C 1
ATOM 2429 O O . HIS A 1 304 ? 9.720 -22.987 -47.625 1.00 87.56 304 HIS A O 1
ATOM 2435 N N . ASN A 1 305 ? 10.554 -22.962 -45.532 1.00 84.56 305 ASN A N 1
ATOM 2436 C CA . ASN A 1 305 ? 11.709 -22.113 -45.822 1.00 84.56 305 ASN A CA 1
ATOM 2437 C C . ASN A 1 305 ? 11.314 -20.739 -46.408 1.00 84.56 305 ASN A C 1
ATOM 2439 O O . ASN A 1 305 ? 12.074 -20.105 -47.154 1.00 84.56 305 ASN A O 1
ATOM 2443 N N . GLU A 1 306 ? 10.104 -20.276 -46.091 1.00 91.94 306 GLU A N 1
ATOM 2444 C CA . GLU A 1 306 ? 9.654 -18.936 -46.441 1.00 91.94 306 GLU A CA 1
ATOM 2445 C C . GLU A 1 306 ? 10.466 -17.894 -45.666 1.00 91.94 306 GLU A C 1
ATOM 2447 O O . GLU A 1 306 ? 10.874 -18.125 -44.530 1.00 91.94 306 GLU A O 1
ATOM 2452 N N . ASN A 1 307 ? 10.673 -16.710 -46.251 1.00 93.94 307 ASN A N 1
ATOM 2453 C CA . ASN A 1 307 ? 11.330 -15.596 -45.560 1.00 93.94 307 ASN A CA 1
ATOM 2454 C C . ASN A 1 307 ? 10.370 -14.909 -44.567 1.00 93.94 307 ASN A C 1
ATOM 2456 O O . ASN A 1 307 ? 10.041 -13.725 -44.715 1.00 93.94 307 ASN A O 1
ATOM 2460 N N . SER A 1 308 ? 9.848 -15.679 -43.613 1.00 95.38 308 SER A N 1
ATOM 2461 C CA . SER A 1 308 ? 8.944 -15.219 -42.566 1.00 95.38 308 SER A CA 1
ATOM 2462 C C . SER A 1 308 ? 9.094 -16.032 -41.284 1.00 95.38 308 SER A C 1
ATOM 2464 O O . SER A 1 308 ? 9.469 -17.198 -41.327 1.00 95.38 308 SER A O 1
ATOM 2466 N N . ILE A 1 309 ? 8.713 -15.426 -40.162 1.00 96.19 309 ILE A N 1
ATOM 2467 C CA . ILE A 1 309 ? 8.680 -16.064 -38.843 1.00 96.19 309 ILE A CA 1
ATOM 2468 C C . ILE A 1 309 ? 7.272 -16.012 -38.251 1.00 96.19 309 ILE A C 1
ATOM 2470 O O . ILE A 1 309 ? 6.494 -15.093 -38.533 1.00 96.19 309 ILE A O 1
ATOM 2474 N N . GLY A 1 310 ? 6.956 -16.984 -37.403 1.00 96.00 310 GLY A N 1
ATOM 2475 C CA . GLY A 1 310 ? 5.781 -16.972 -36.539 1.00 96.00 310 GLY A CA 1
ATOM 2476 C C . GLY A 1 310 ? 6.153 -16.478 -35.146 1.00 96.00 310 GLY A C 1
ATOM 2477 O O . GLY A 1 310 ? 7.164 -16.894 -34.598 1.00 96.00 310 GLY A O 1
ATOM 2478 N N . ILE A 1 311 ? 5.348 -15.606 -34.550 1.00 96.69 311 ILE A N 1
ATOM 2479 C CA . ILE A 1 311 ? 5.495 -15.167 -33.156 1.00 96.69 311 ILE A CA 1
ATOM 2480 C C . ILE A 1 311 ? 4.195 -15.500 -32.445 1.00 96.69 311 ILE A C 1
ATOM 2482 O O . ILE A 1 311 ? 3.122 -15.229 -32.977 1.00 96.69 311 ILE A O 1
ATOM 2486 N N . VAL A 1 312 ? 4.268 -16.107 -31.267 1.00 96.25 312 VAL A N 1
ATOM 2487 C CA . VAL A 1 312 ? 3.098 -16.646 -30.572 1.00 96.25 312 VAL A CA 1
ATOM 2488 C C . VAL A 1 312 ? 3.171 -16.309 -29.092 1.00 96.25 312 VAL A C 1
ATOM 2490 O O . VAL A 1 312 ? 4.157 -16.640 -28.443 1.00 96.25 312 VAL A O 1
ATOM 2493 N N . ALA A 1 313 ? 2.131 -15.664 -28.570 1.00 95.12 313 ALA A N 1
ATOM 2494 C CA . ALA A 1 313 ? 1.986 -15.305 -27.166 1.00 95.12 313 ALA A CA 1
ATOM 2495 C C . ALA A 1 313 ? 1.120 -16.329 -26.428 1.00 95.12 313 ALA A C 1
ATOM 2497 O O . ALA A 1 313 ? 0.017 -16.655 -26.881 1.00 95.12 313 ALA A O 1
ATOM 2498 N N . TYR A 1 314 ? 1.604 -16.776 -25.272 1.00 89.31 314 TYR A N 1
ATOM 2499 C CA . TYR A 1 314 ? 0.881 -17.649 -24.353 1.00 89.31 314 TYR A CA 1
ATOM 2500 C C . TYR A 1 314 ? 0.717 -16.986 -22.990 1.00 89.31 314 TYR A C 1
ATOM 2502 O O . TYR A 1 314 ? 1.656 -16.344 -22.514 1.00 89.31 314 TYR A O 1
ATOM 2510 N N . ASP A 1 315 ? -0.441 -17.183 -22.361 1.00 84.50 315 ASP A N 1
ATOM 2511 C CA . ASP A 1 315 ? -0.695 -16.739 -20.990 1.00 84.50 315 ASP A CA 1
ATOM 2512 C C . ASP A 1 315 ? 0.070 -17.602 -19.965 1.00 84.50 315 ASP A C 1
ATOM 2514 O O . ASP A 1 315 ? 0.762 -18.569 -20.304 1.00 84.50 315 ASP A O 1
ATOM 2518 N N . SER A 1 316 ? -0.059 -17.267 -18.681 1.00 80.19 316 SER A N 1
ATOM 2519 C CA . SER A 1 316 ? 0.579 -17.999 -17.580 1.00 80.19 316 SER A CA 1
ATOM 2520 C C . SER A 1 316 ? 0.089 -19.444 -17.411 1.00 80.19 316 SER A C 1
ATOM 2522 O O . SER A 1 316 ? 0.789 -20.251 -16.798 1.00 80.19 316 SER A O 1
ATOM 2524 N N . ASN A 1 317 ? -1.075 -19.789 -17.967 1.00 80.12 317 ASN A N 1
ATOM 2525 C CA . ASN A 1 317 ? -1.623 -21.144 -17.978 1.00 80.12 317 ASN A CA 1
ATOM 2526 C C . ASN A 1 317 ? -1.191 -21.935 -19.228 1.00 80.12 317 ASN A C 1
ATOM 2528 O O . ASN A 1 317 ? -1.536 -23.108 -19.361 1.00 80.12 317 ASN A O 1
ATOM 2532 N N . GLY A 1 318 ? -0.433 -21.312 -20.136 1.00 82.69 318 GLY A N 1
ATOM 2533 C CA . GLY A 1 318 ? 0.015 -21.912 -21.388 1.00 82.69 318 GLY A CA 1
ATOM 2534 C C . GLY A 1 318 ? -1.037 -21.893 -22.499 1.00 82.69 318 GLY A C 1
ATOM 2535 O O . GLY A 1 318 ? -0.859 -22.584 -23.503 1.00 82.69 318 GLY A O 1
ATOM 2536 N N . ASN A 1 319 ? -2.117 -21.121 -22.357 1.00 87.50 319 ASN A N 1
ATOM 2537 C CA . ASN A 1 319 ? -3.106 -20.965 -23.418 1.00 87.50 319 ASN A CA 1
ATOM 2538 C C . ASN A 1 319 ? -2.597 -19.990 -24.475 1.00 87.50 319 ASN A C 1
ATOM 2540 O O . ASN A 1 319 ? -2.005 -18.962 -24.152 1.00 87.50 319 ASN A O 1
ATOM 2544 N N . LEU A 1 320 ? -2.873 -20.291 -25.744 1.00 93.12 320 LEU A N 1
ATOM 2545 C CA . LEU A 1 320 ? -2.629 -19.369 -26.847 1.00 93.12 320 LEU A CA 1
ATOM 2546 C C . LEU A 1 320 ? -3.488 -18.111 -26.673 1.00 93.12 320 LEU A C 1
ATOM 2548 O O . LEU A 1 320 ? -4.713 -18.204 -26.650 1.00 93.12 320 LEU A O 1
ATOM 2552 N N . VAL A 1 321 ? -2.846 -16.946 -26.631 1.00 93.31 321 VAL A N 1
ATOM 2553 C CA . VAL A 1 321 ? -3.538 -15.652 -26.549 1.00 93.31 321 VAL A CA 1
ATOM 2554 C C . VAL A 1 321 ? -3.604 -14.987 -27.918 1.00 93.31 321 VAL A C 1
ATOM 2556 O O . VAL A 1 321 ? -4.654 -14.505 -28.338 1.00 93.31 321 VAL A O 1
ATOM 2559 N N . LYS A 1 322 ? -2.474 -14.957 -28.635 1.00 95.00 322 LYS A N 1
ATOM 2560 C CA . LYS A 1 322 ? -2.352 -14.289 -29.937 1.00 95.00 322 LYS A CA 1
ATOM 2561 C C . LYS A 1 322 ? -1.153 -14.813 -30.712 1.00 95.00 322 LYS A C 1
ATOM 2563 O O . LYS A 1 322 ? -0.185 -15.285 -30.119 1.00 95.00 322 LYS A O 1
ATOM 2568 N N . HIS A 1 323 ? -1.187 -14.683 -32.032 1.00 95.38 323 HIS A N 1
ATOM 2569 C CA . HIS A 1 323 ? -0.038 -14.962 -32.882 1.00 95.38 323 HIS A CA 1
ATOM 2570 C C . HIS A 1 323 ? 0.108 -13.927 -34.002 1.00 95.38 323 HIS A C 1
ATOM 2572 O O . HIS A 1 323 ? -0.833 -13.210 -34.344 1.00 95.38 323 HIS A O 1
ATOM 2578 N N . TRP A 1 324 ? 1.297 -13.877 -34.595 1.00 95.56 324 TRP A N 1
ATOM 2579 C CA . TRP A 1 324 ? 1.650 -13.032 -35.729 1.00 95.56 324 TRP A CA 1
ATOM 2580 C C . TRP A 1 324 ? 2.505 -13.837 -36.712 1.00 95.56 324 TRP A C 1
ATOM 2582 O O . TRP A 1 324 ? 3.399 -14.565 -36.291 1.00 95.56 324 TRP A O 1
ATOM 2592 N N . LYS A 1 325 ? 2.292 -13.653 -38.019 1.00 95.12 325 LYS A N 1
ATOM 2593 C CA . LYS A 1 325 ? 3.243 -14.058 -39.068 1.00 95.12 325 LYS A CA 1
ATOM 2594 C C . LYS A 1 325 ? 3.923 -12.801 -39.605 1.00 95.12 325 LYS A C 1
ATOM 2596 O O . LYS A 1 325 ? 3.241 -11.851 -39.995 1.00 95.12 325 LYS A O 1
ATOM 2601 N N . LYS A 1 326 ? 5.256 -12.762 -39.587 1.00 96.31 326 LYS A N 1
ATOM 2602 C CA . LYS A 1 326 ? 6.045 -11.587 -39.980 1.00 96.31 326 LYS A CA 1
ATOM 2603 C C . LYS A 1 326 ? 7.031 -11.919 -41.092 1.00 96.31 326 LYS A C 1
ATOM 2605 O O . LYS A 1 326 ? 7.901 -12.756 -40.870 1.00 96.31 326 LYS A O 1
ATOM 2610 N N . PRO A 1 327 ? 6.935 -11.272 -42.267 1.00 96.38 327 PRO A N 1
ATOM 2611 C CA . PRO A 1 327 ? 7.940 -11.432 -43.308 1.00 96.38 327 PRO A CA 1
ATOM 2612 C C . PRO A 1 327 ? 9.229 -10.693 -42.932 1.00 96.38 327 PRO A C 1
ATOM 2614 O O . PRO A 1 327 ? 9.186 -9.695 -42.212 1.00 96.38 327 PRO A O 1
ATOM 2617 N N . GLY A 1 328 ? 10.356 -11.136 -43.484 1.00 95.62 328 GLY A N 1
ATOM 2618 C CA . GLY A 1 328 ? 11.608 -10.373 -43.490 1.00 95.62 328 GLY A CA 1
ATOM 2619 C C . GLY A 1 328 ? 12.839 -11.127 -42.999 1.00 95.62 328 GLY A C 1
ATOM 2620 O O . GLY A 1 328 ? 13.948 -10.685 -43.285 1.00 95.62 328 GLY A O 1
ATOM 2621 N N . THR A 1 329 ? 12.666 -12.249 -42.301 1.00 95.75 329 THR A N 1
ATOM 2622 C CA . THR A 1 329 ? 13.771 -13.124 -41.897 1.00 95.75 329 THR A CA 1
ATOM 2623 C C . THR A 1 329 ? 13.310 -14.579 -41.787 1.00 95.75 329 THR A C 1
ATOM 2625 O O . THR A 1 329 ? 12.110 -14.846 -41.835 1.00 95.75 329 THR A O 1
ATOM 2628 N N . ARG A 1 330 ? 14.266 -15.494 -41.626 1.00 94.94 330 ARG A N 1
ATOM 2629 C CA . ARG A 1 330 ? 14.104 -16.941 -41.384 1.00 94.94 330 ARG A CA 1
ATOM 2630 C C . ARG A 1 330 ? 15.319 -17.475 -40.624 1.00 94.94 330 ARG A C 1
ATOM 2632 O O . ARG A 1 330 ? 16.320 -16.761 -40.536 1.00 94.94 330 ARG A O 1
ATOM 2639 N N . TYR A 1 331 ? 15.281 -18.707 -40.128 1.00 94.19 331 TYR A N 1
ATOM 2640 C CA . TYR A 1 331 ? 16.371 -19.335 -39.368 1.00 94.19 331 TYR A CA 1
ATOM 2641 C C . TYR A 1 331 ? 16.803 -18.499 -38.159 1.00 94.19 331 TYR A C 1
ATOM 2643 O O . TYR A 1 331 ? 17.933 -18.006 -38.074 1.00 94.19 331 TYR A O 1
ATOM 2651 N N . LEU A 1 332 ? 15.866 -18.307 -37.230 1.00 96.06 332 LEU A N 1
ATOM 2652 C CA . LEU A 1 332 ? 16.065 -17.507 -36.023 1.00 96.06 332 LEU A CA 1
ATOM 2653 C C . LEU A 1 332 ? 17.275 -17.987 -35.213 1.00 96.06 332 LEU A C 1
ATOM 2655 O O . LEU A 1 332 ? 17.466 -19.184 -35.015 1.00 96.06 332 LEU A O 1
ATOM 2659 N N . TRP A 1 333 ? 18.082 -17.050 -34.720 1.00 95.31 333 TRP A N 1
ATOM 2660 C CA . TRP A 1 333 ? 19.227 -17.348 -33.847 1.00 95.31 333 TRP A CA 1
ATOM 2661 C C . TRP A 1 333 ? 19.309 -16.439 -32.621 1.00 95.31 333 TRP A C 1
ATOM 2663 O O . TRP A 1 333 ? 20.028 -16.757 -31.677 1.00 95.31 333 TRP A O 1
ATOM 2673 N N . SER A 1 334 ? 18.594 -15.309 -32.606 1.00 94.25 334 SER A N 1
ATOM 2674 C CA . SER A 1 334 ? 18.550 -14.427 -31.437 1.00 94.25 334 SER A CA 1
ATOM 2675 C C . SER A 1 334 ? 17.296 -13.558 -31.398 1.00 94.25 334 SER A C 1
ATOM 2677 O O . SER A 1 334 ? 16.669 -13.273 -32.420 1.00 94.25 334 SER A O 1
ATOM 2679 N N . VAL A 1 335 ? 16.966 -13.090 -30.197 1.00 96.69 335 VAL A N 1
ATOM 2680 C CA . VAL A 1 335 ? 16.019 -12.000 -29.958 1.00 96.69 335 VAL A CA 1
ATOM 2681 C C . VAL A 1 335 ? 16.691 -10.994 -29.042 1.00 96.69 335 VAL A C 1
ATOM 2683 O O . VAL A 1 335 ? 17.317 -11.366 -28.052 1.00 96.69 335 VAL A O 1
ATOM 2686 N N . SER A 1 336 ? 16.539 -9.712 -29.351 1.00 90.25 336 SER A N 1
ATOM 2687 C CA . SER A 1 336 ? 17.022 -8.623 -28.506 1.00 90.25 336 SER A CA 1
ATOM 2688 C C . SER A 1 336 ? 15.923 -7.600 -28.271 1.00 90.25 336 SER A C 1
ATOM 2690 O O . SER A 1 336 ? 15.142 -7.306 -29.175 1.00 90.25 336 SER A O 1
ATOM 2692 N N . VAL A 1 337 ? 15.909 -6.999 -27.088 1.00 86.75 337 VAL A N 1
ATOM 2693 C CA . VAL A 1 337 ? 14.974 -5.930 -26.727 1.00 86.75 337 VAL A CA 1
ATOM 2694 C C . VAL A 1 337 ? 15.731 -4.606 -26.674 1.00 86.75 337 VAL A C 1
ATOM 2696 O O . VAL A 1 337 ? 16.826 -4.539 -26.120 1.00 86.75 337 VAL A O 1
ATOM 2699 N N . ASP A 1 338 ? 15.138 -3.548 -27.229 1.00 73.06 338 ASP A N 1
ATOM 2700 C CA . ASP A 1 338 ? 15.570 -2.162 -27.030 1.00 73.06 338 ASP A CA 1
ATOM 2701 C C . ASP A 1 338 ? 14.515 -1.433 -26.179 1.00 73.06 338 ASP A C 1
ATOM 2703 O O . ASP A 1 338 ? 13.489 -0.980 -26.707 1.00 73.06 338 ASP A O 1
ATOM 2707 N N . PRO A 1 339 ? 14.746 -1.293 -24.859 1.00 61.94 339 PRO A N 1
ATOM 2708 C CA . PRO A 1 339 ? 13.814 -0.615 -23.962 1.00 61.94 339 PRO A CA 1
ATOM 2709 C C . PRO A 1 339 ? 13.643 0.876 -24.269 1.00 61.94 339 PRO A C 1
ATOM 2711 O O . PRO A 1 339 ? 12.603 1.453 -23.958 1.00 61.94 339 PRO A O 1
ATOM 2714 N N . ARG A 1 340 ? 14.642 1.521 -24.891 1.00 60.16 340 ARG A N 1
ATOM 2715 C CA . ARG A 1 340 ? 14.585 2.957 -25.210 1.00 60.16 340 ARG A CA 1
ATOM 2716 C C . ARG A 1 340 ? 13.663 3.210 -26.392 1.00 60.16 340 ARG A C 1
ATOM 2718 O O . ARG A 1 340 ? 12.879 4.155 -26.369 1.00 60.16 340 ARG A O 1
ATOM 2725 N N . ARG A 1 341 ? 13.765 2.367 -27.421 1.00 68.56 341 ARG A N 1
ATOM 2726 C CA . ARG A 1 341 ? 12.936 2.457 -28.632 1.00 68.56 341 ARG A CA 1
ATOM 2727 C C . ARG A 1 341 ? 11.605 1.724 -28.498 1.00 68.56 341 ARG A C 1
ATOM 2729 O O . ARG A 1 341 ? 10.748 1.904 -29.356 1.00 68.56 341 ARG A O 1
ATOM 2736 N N . LYS A 1 342 ? 11.421 0.943 -27.425 1.00 75.75 342 LYS A N 1
ATOM 2737 C CA . LYS A 1 342 ? 10.276 0.047 -27.213 1.00 75.75 342 LYS A CA 1
ATOM 2738 C C . LYS A 1 342 ? 10.084 -0.899 -28.390 1.00 75.75 342 LYS A C 1
ATOM 2740 O O . LYS A 1 342 ? 8.987 -1.030 -28.935 1.00 75.75 342 LYS A O 1
ATOM 2745 N N . THR A 1 343 ? 11.176 -1.536 -28.792 1.00 88.75 343 THR A N 1
ATOM 2746 C CA . THR A 1 343 ? 11.181 -2.487 -29.900 1.00 88.75 343 THR A CA 1
ATOM 2747 C C . THR A 1 343 ? 11.781 -3.815 -29.486 1.00 88.75 343 THR A C 1
ATOM 2749 O O . THR A 1 343 ? 12.647 -3.881 -28.613 1.00 88.75 343 THR A O 1
ATOM 2752 N N . VAL A 1 344 ? 11.340 -4.869 -30.157 1.00 96.12 344 VAL A N 1
ATOM 2753 C CA . VAL A 1 344 ? 11.966 -6.185 -30.148 1.00 96.12 344 VAL A CA 1
ATOM 2754 C C . VAL A 1 344 ? 12.502 -6.462 -31.537 1.00 96.12 344 VAL A C 1
ATOM 2756 O O . VAL A 1 344 ? 11.790 -6.264 -32.519 1.00 96.12 344 VAL A O 1
ATOM 2759 N N . THR A 1 345 ? 13.738 -6.936 -31.605 1.00 97.31 345 THR A N 1
ATOM 2760 C CA . THR A 1 345 ? 14.377 -7.364 -32.845 1.00 97.31 345 THR A CA 1
ATOM 2761 C C . THR A 1 345 ? 14.559 -8.871 -32.810 1.00 97.31 345 THR A C 1
ATOM 2763 O O . THR A 1 345 ? 15.258 -9.394 -31.942 1.00 97.31 345 THR A O 1
ATOM 2766 N N . PHE A 1 346 ? 13.948 -9.553 -33.770 1.00 97.75 346 PHE A N 1
ATOM 2767 C CA . PHE A 1 346 ? 14.152 -10.968 -34.049 1.00 97.75 346 PHE A CA 1
ATOM 2768 C C . PHE A 1 346 ? 15.218 -11.092 -35.133 1.00 97.75 346 PHE A C 1
ATOM 2770 O O . PHE A 1 346 ? 15.094 -10.471 -36.191 1.00 97.75 346 PHE A O 1
ATOM 2777 N N . TRP A 1 347 ? 16.263 -11.866 -34.864 1.00 97.19 347 TRP A N 1
ATOM 2778 C CA . TRP A 1 347 ? 17.417 -12.023 -35.740 1.00 97.19 347 TRP A CA 1
ATOM 2779 C C . TRP A 1 347 ? 17.402 -13.398 -36.387 1.00 97.19 347 TRP A C 1
ATOM 2781 O O . TRP A 1 347 ? 17.338 -14.411 -35.689 1.00 97.19 347 TRP A O 1
ATOM 2791 N N . GLY A 1 348 ? 17.509 -13.420 -37.710 1.00 95.81 348 GLY A N 1
ATOM 2792 C CA . GLY A 1 348 ? 17.638 -14.643 -38.493 1.00 95.81 348 GLY A CA 1
ATOM 2793 C C . GLY A 1 348 ? 18.857 -14.620 -39.413 1.00 95.81 348 GLY A C 1
ATOM 2794 O O . GLY A 1 348 ? 19.838 -13.904 -39.168 1.00 95.81 348 GLY A O 1
ATOM 2795 N N . GLN A 1 349 ? 18.799 -15.437 -40.459 1.00 95.56 349 GLN A N 1
ATOM 2796 C CA . GLN A 1 349 ? 19.890 -15.694 -41.393 1.00 95.56 349 GLN A CA 1
ATOM 2797 C C . GLN A 1 349 ? 20.504 -14.409 -41.958 1.00 95.56 349 GLN A C 1
ATOM 2799 O O . GLN A 1 349 ? 19.807 -13.443 -42.260 1.00 95.56 349 GLN A O 1
ATOM 2804 N N . ALA A 1 350 ? 21.827 -14.404 -42.127 1.00 95.19 350 ALA A N 1
ATOM 2805 C CA . ALA A 1 350 ? 22.606 -13.285 -42.648 1.00 95.19 350 ALA A CA 1
ATOM 2806 C C . ALA A 1 350 ? 22.357 -11.956 -41.900 1.00 95.19 350 ALA A C 1
ATOM 2808 O O . ALA A 1 350 ? 22.531 -10.880 -42.470 1.00 95.19 350 ALA A O 1
ATOM 2809 N N . ASN A 1 351 ? 21.965 -12.028 -40.619 1.00 94.94 351 ASN A N 1
ATOM 2810 C CA . ASN A 1 351 ? 21.555 -10.890 -39.789 1.00 94.94 351 ASN A CA 1
ATOM 2811 C C . ASN A 1 351 ? 20.337 -10.119 -40.326 1.00 94.94 351 ASN A C 1
ATOM 2813 O O . ASN A 1 351 ? 20.171 -8.939 -40.017 1.00 94.94 351 ASN A O 1
ATOM 2817 N N . GLN A 1 352 ? 19.473 -10.762 -41.113 1.00 97.19 352 GLN A N 1
ATOM 2818 C CA . GLN A 1 352 ? 18.174 -10.193 -41.453 1.00 97.19 352 GLN A CA 1
ATOM 2819 C C . GLN A 1 352 ? 17.287 -10.137 -40.211 1.00 97.19 352 GLN A C 1
ATOM 2821 O O . GLN A 1 352 ? 17.308 -11.050 -39.376 1.00 97.19 352 GLN A O 1
ATOM 2826 N N . THR A 1 353 ? 16.499 -9.071 -40.084 1.00 97.69 353 THR A N 1
ATOM 2827 C CA . THR A 1 353 ? 15.723 -8.810 -38.874 1.00 97.69 353 THR A CA 1
ATOM 2828 C C . THR A 1 353 ? 14.254 -8.550 -39.144 1.00 97.69 353 THR A C 1
ATOM 2830 O O . THR A 1 353 ? 13.864 -7.989 -40.166 1.00 97.69 353 THR A O 1
ATOM 2833 N N . VAL A 1 354 ? 13.442 -8.919 -38.159 1.00 98.12 354 VAL A N 1
ATOM 2834 C CA . VAL A 1 354 ? 12.078 -8.422 -37.988 1.00 98.12 354 VAL A CA 1
ATOM 2835 C C . VAL A 1 354 ? 12.075 -7.563 -36.731 1.00 98.12 354 VAL A C 1
ATOM 2837 O O . VAL A 1 354 ? 12.516 -8.014 -35.676 1.00 98.12 354 VAL A O 1
ATOM 2840 N N . VAL A 1 355 ? 11.591 -6.325 -36.836 1.00 97.00 355 VAL A N 1
ATOM 2841 C CA . VAL A 1 355 ? 11.470 -5.403 -35.700 1.00 97.00 355 VAL A CA 1
ATOM 2842 C C . VAL A 1 355 ? 9.995 -5.159 -35.416 1.00 97.00 355 VAL A C 1
ATOM 2844 O O . VAL A 1 355 ? 9.262 -4.738 -36.308 1.00 97.00 355 VAL A O 1
ATOM 2847 N N . MET A 1 356 ? 9.570 -5.404 -34.180 1.00 97.06 356 MET A N 1
ATOM 2848 C CA . MET A 1 356 ? 8.206 -5.142 -33.714 1.00 97.06 356 MET A CA 1
ATOM 2849 C C . MET A 1 356 ? 8.214 -4.135 -32.571 1.00 97.06 356 MET A C 1
ATOM 2851 O O . MET A 1 356 ? 9.107 -4.151 -31.722 1.00 97.06 356 MET A O 1
ATOM 2855 N N . GLY A 1 357 ? 7.214 -3.257 -32.540 1.00 92.06 357 GLY A N 1
ATOM 2856 C CA . GLY A 1 357 ? 7.005 -2.343 -31.417 1.00 92.06 357 GLY A CA 1
ATOM 2857 C C . GLY A 1 357 ? 6.370 -3.061 -30.226 1.00 92.06 357 GLY A C 1
ATOM 2858 O O . GLY A 1 357 ? 5.600 -4.001 -30.404 1.00 92.06 357 GLY A O 1
ATOM 2859 N N . TRP A 1 358 ? 6.625 -2.601 -29.000 1.00 88.56 358 TRP A N 1
ATOM 2860 C CA . TRP A 1 358 ? 5.986 -3.187 -27.814 1.00 88.56 358 TRP A CA 1
ATOM 2861 C C . TRP A 1 358 ? 4.459 -3.092 -27.873 1.00 88.56 358 TRP A C 1
ATOM 2863 O O . TRP A 1 358 ? 3.777 -4.027 -27.472 1.00 88.56 358 TRP A O 1
ATOM 2873 N N . ASP A 1 359 ? 3.921 -2.002 -28.427 1.00 86.31 359 ASP A N 1
ATOM 2874 C CA . ASP A 1 359 ? 2.474 -1.826 -28.602 1.00 86.31 359 ASP A CA 1
ATOM 2875 C C . ASP A 1 359 ? 1.861 -2.851 -29.565 1.00 86.31 359 ASP A C 1
ATOM 2877 O O . ASP A 1 359 ? 0.698 -3.213 -29.418 1.00 86.31 359 ASP A O 1
ATOM 2881 N N . GLU A 1 360 ? 2.642 -3.358 -30.518 1.00 92.50 360 GLU A N 1
ATOM 2882 C CA . GLU A 1 360 ? 2.198 -4.389 -31.457 1.00 92.50 360 GLU A CA 1
ATOM 2883 C C . GLU A 1 360 ? 2.093 -5.773 -30.802 1.00 92.50 360 GLU A C 1
ATOM 2885 O O . GLU A 1 360 ? 1.245 -6.587 -31.178 1.00 92.50 360 GLU A O 1
ATOM 2890 N N . LEU A 1 361 ? 2.955 -6.020 -29.816 1.00 89.81 361 LEU A N 1
ATOM 2891 C CA . LEU A 1 361 ? 3.035 -7.266 -29.059 1.00 89.81 361 LEU A CA 1
ATOM 2892 C C . LEU A 1 361 ? 2.067 -7.306 -27.870 1.00 89.81 361 LEU A C 1
ATOM 2894 O O . LEU A 1 361 ? 1.931 -8.354 -27.244 1.00 89.81 361 LEU A O 1
ATOM 2898 N N . LYS A 1 362 ? 1.371 -6.208 -27.558 1.00 85.25 362 LYS A N 1
ATOM 2899 C CA . LYS A 1 362 ? 0.306 -6.218 -26.548 1.00 85.25 362 LYS A CA 1
ATOM 2900 C C . LYS A 1 362 ? -0.827 -7.154 -26.980 1.00 85.25 362 LYS A C 1
ATOM 2902 O O . LYS A 1 362 ? -1.248 -7.159 -28.149 1.00 85.25 362 LYS A O 1
ATOM 2907 N N . VAL A 1 363 ? -1.278 -7.959 -26.023 1.00 79.88 363 VAL A N 1
ATOM 2908 C CA . VAL A 1 363 ? -2.361 -8.935 -26.169 1.00 79.88 363 VAL A CA 1
ATOM 2909 C C . VAL A 1 363 ? -3.606 -8.500 -25.429 1.00 79.88 363 VAL A C 1
ATOM 2911 O O . VAL A 1 363 ? -3.457 -7.872 -24.358 1.00 79.88 363 VAL A O 1
#

Radius of gyration: 30.49 Å; Cα contacts (8 Å, |Δi|>4): 803; chains: 1; bounding box: 63×54×85 Å

Solvent-accessible surface area (backbone atoms only — not comparable to full-atom values): 20322 Å² total; per-residue (Å²): 97,74,71,49,71,44,76,41,53,52,91,68,56,49,82,64,58,90,69,39,35,87,33,43,16,62,38,42,89,48,86,51,70,40,61,60,35,61,26,44,37,43,58,78,28,42,36,43,69,29,24,44,74,83,73,56,65,18,30,35,42,35,33,17,43,89,89,35,50,76,76,48,76,43,84,42,80,42,37,35,41,48,39,45,58,47,78,40,76,90,80,43,29,35,35,41,28,7,43,81,67,34,62,38,80,41,51,46,82,81,66,54,90,51,70,67,42,47,34,61,78,50,64,66,67,41,78,44,61,40,52,72,92,73,58,73,84,72,59,90,82,46,44,47,63,69,72,41,86,92,42,77,70,42,77,77,64,31,44,71,30,40,37,43,86,76,32,39,34,40,71,34,32,52,86,84,71,53,60,28,27,36,42,37,32,22,42,87,88,69,45,79,74,41,32,40,81,45,68,65,21,26,63,65,77,46,79,44,74,40,75,93,77,46,27,38,38,40,27,15,57,92,71,24,62,35,78,43,44,52,74,80,68,56,77,60,69,100,83,55,89,72,90,60,80,36,85,64,59,52,69,41,74,43,81,41,56,44,85,74,58,73,88,74,66,84,90,68,56,58,34,88,54,25,20,73,31,41,86,51,92,47,77,32,69,51,39,54,30,38,38,44,93,70,26,45,31,45,70,27,16,34,70,81,75,46,60,22,30,38,37,38,34,20,41,83,87,67,46,83,74,49,73,49,80,44,70,55,22,30,52,34,47,48,58,48,69,39,82,88,78,40,33,37,40,41,31,8,41,81,68,27,52,37,77,44,46,53,79,73,70,62,127

Organism: NCBI:txid2492395

Foldseek 3Di:
DAKDKFFDFPVQAADDDPQWADQADQDQADSDHDRTHTWIDFPQWTWDWIAGPVPAQWIKTFIDHSVNHTQDIDIDHWHTSFHDWDADLVQQWIWTAHHPRIIDIDHVVVVDSDLVRVCSNFPAWDWDFAQPVPDDDDPPQWAALLPDPVCPPSNPGHATWTDGDQKIWHWIFGPVPAQWIKIFIAGPVRDTPAIDIFHFHGQFDDWDQDSVQQKIWTAHPPRTIDIDHVVNVDDDPPDDDPDDDRLPLDWDKDKDFLVPDADDDPVQQWDSFAAQDQAGPDTDRIAIWIDGPQKIKDKTFHNVNAQWIKIWIAHNVRDTDDIDIGHWHGRWNYWDADSVQQWIWTAYHPRTTDIDHVVRVDD

pLDDT: mean 88.53, std 13.0, range [34.78, 98.75]

Sequence (363 aa):
MQPFVELIHASKAPAPPAGTRPGWAASPDTFDFREQVPVLVWGGYLYWTFEYLDNRMGFAVVASDHAGSIVKQWEKQGPRYIWDITLELGGKSVTFWGQENIKLVVKLEDLHVSIDQYYSLYPPPVINLVPFSEAPAVPPGLFSFWQLDSHPTARQSGIPVLAFEDHTYRVYEYPDNRTAFALIAFNKDGKIVTDWELQGARHITNLVVDLQNKRVNFTGQSDKTVTRTWDELRISGPGNDAASSGKFAQMEVKEVDVKTAPAIPGDLEMERTWTTGPNAHNDSKYCTVLLYQGNTYWAFDNQHNENSIGIVAYDSNGNLVKHWKKPGTRYLWSVSVDPRRKTVTFWGQANQTVVMGWDELKV

Secondary structure (DSSP, 8-state):
---EEEEEEGGGSPPPPTTEE---BSSTT--PBPSEEEEEEETTEEEEEEEETT--SEEEEEEE-TTS-EEEEEEEES-SS--EEEEETTTTEEEEE-GGG-EEEEEGGGT-SSHHHHHHHSPPPEEEEE-GGGPPPPPTT-B-GGG-TT-TTHHHH-EEEEEETTEEEEEEE-TT--SEEEEEEE-TTS-EEEEEEEES--S--EEEEETTTTEEEEE-GGG-EEEEEHHHH---TTT-------TTS--EEEEEEGGGPPPPPTTS-EE---BSSTT--SB-SEEEEEEETTEEEEEEEETT--SEEEEEEE-TTS-EEEEEEEES--S--EEEEETTTTEEEEE-GGG-EEEEEHHHH--

Nearest PDB structures (foldseek):
  6zym-assembly1_p  TM=2.017E-01  e=1.102E-03  Homo sapiens
  8i0w-assembly1_1  TM=1.852E-01  e=1.560E-03  Homo sapiens
  7byf-assembly2_D  TM=1.764E-01  e=1.460E-02  Mus musculus
  5nni-assembly1_B  TM=1.804E-01  e=1.781E-02  Mus musculus
  5nnj-assembly2_C  TM=1.747E-01  e=8.884E-03  Mus musculus

Mean predicted aligned error: 13.14 Å